Protein AF-A0A3N6A272-F1 (afdb_monomer_lite)

Secondary structure (DSSP, 8-state):
--------------------------PPP----------PPPPP-SEE-TTS-EEEEEE-TT-S-EEEEE---TT-PPTT-SEEEPEEPTTSEEEEEE-PPPSSEEEEEEEETTEEE--TT---EEEETTEEEEEEE--STGGGTTS--SS---EEEEEEEEETTTTEEEEEEEEE-TTTTT------EEEE---TT--TTHHHHTS-HHHHHHHHHHTTSS---EEEE----TT-SS-TTSPPPP----S----------

Foldseek 3Di:
DDDDDDDDDDDDDDDDDDDDDDDDPPDDPPPPPPPPPVDPDPDAPFDADLLQKTKGKDQAQPFPWKKKFWPQDDPQAWVPGRIDTWDADPNRMTMDITDSGDFDKTWMWMQTNNRTDEDPNAPAWFDQQPDITHMDGNDDDVNQLLDDDPFQFWDKDWDWDQDPVLRATATAIKTFAGPRVVDPDDFAEAEDEDDPSHARCCCVGVVSVRSNLRSCCRVVNDPGHMYIRGGPPSLDRGRPPDDDPDPDPDPDDPPPDDPDD

Sequence (261 aa):
MKTGSRIVAAFASAILCAYTGLAQPAGAPAGQQAQTRGGAAQVRSPEITPQGTVTFRLSAPNATSVLVRNTSGGFLDWPGGNETAMTKGDNGVWSATIGPLKPEYYVYVFVVDGVQTLDPQNIFHVRDGQRYGNALRIAGEFSRGYALNEVPHGTVHLVWYPSPALKLTRRLYVYTPPGYETGTARYPVFYLLHGGGGDEDAWTTLGRAPEIMDNLIAQGKAKPMIVVMTNENSNQIAAPSVVAPLPTSGPGNPMQGTAML

Structure (mmCIF, N/CA/C/O backbone):
data_AF-A0A3N6A272-F1
#
_entry.id   AF-A0A3N6A272-F1
#
loop_
_atom_site.group_PDB
_atom_site.id
_atom_site.type_symbol
_atom_site.label_atom_id
_atom_site.label_alt_id
_atom_site.label_comp_id
_atom_site.label_asym_id
_atom_site.label_entity_id
_atom_site.label_seq_id
_atom_site.pdbx_PDB_ins_code
_atom_site.Cartn_x
_atom_site.Cartn_y
_atom_site.Cartn_z
_atom_site.occupancy
_atom_site.B_iso_or_equiv
_atom_site.auth_seq_id
_atom_site.auth_comp_id
_atom_site.auth_asym_id
_atom_site.auth_atom_id
_atom_site.pdbx_PDB_model_num
ATOM 1 N N . MET A 1 1 ? -42.165 -48.574 46.884 1.00 35.88 1 MET A N 1
ATOM 2 C CA . MET A 1 1 ? -42.103 -49.747 45.985 1.00 35.88 1 MET A CA 1
ATOM 3 C C . MET A 1 1 ? -42.644 -49.348 44.616 1.00 35.88 1 MET A C 1
ATOM 5 O O . MET A 1 1 ? -43.757 -48.853 44.572 1.00 35.88 1 MET A O 1
ATOM 9 N N . LYS A 1 2 ? -41.845 -49.599 43.565 1.00 37.09 2 LYS A N 1
ATOM 10 C CA . LYS A 1 2 ? -42.163 -49.645 42.116 1.00 37.09 2 LYS A CA 1
ATOM 11 C C . LYS A 1 2 ? -42.552 -48.313 41.436 1.00 37.09 2 LYS A C 1
ATOM 13 O O . LYS A 1 2 ? -43.665 -47.843 41.606 1.00 37.09 2 LYS A O 1
ATOM 18 N N . THR A 1 3 ? -41.620 -47.545 40.853 1.00 39.22 3 THR A N 1
ATOM 19 C CA . THR A 1 3 ? -41.052 -47.617 39.474 1.00 39.22 3 THR A CA 1
ATOM 20 C C . THR A 1 3 ? -42.056 -47.831 38.334 1.00 39.22 3 THR A C 1
ATOM 22 O O . THR A 1 3 ? -42.777 -48.821 38.309 1.00 39.22 3 THR A O 1
ATOM 25 N N . GLY A 1 4 ? -42.019 -46.931 37.342 1.00 34.12 4 GLY A N 1
ATOM 26 C CA . GLY A 1 4 ? -42.724 -47.055 36.062 1.00 34.12 4 GLY A CA 1
ATOM 27 C C . GLY A 1 4 ? -42.322 -45.948 35.081 1.00 34.12 4 GLY A C 1
ATOM 28 O O . GLY A 1 4 ? -42.936 -44.888 35.049 1.00 34.12 4 GLY A O 1
ATOM 29 N N . SER A 1 5 ? -41.248 -46.201 34.332 1.00 38.06 5 SER A N 1
ATOM 30 C CA . SER A 1 5 ? -40.635 -45.335 33.315 1.00 38.06 5 SER A CA 1
ATOM 31 C C . SER A 1 5 ? -41.578 -45.050 32.135 1.00 38.06 5 SER A C 1
ATOM 33 O O . SER A 1 5 ? -42.241 -45.964 31.645 1.00 38.06 5 SER A O 1
ATOM 35 N N . ARG A 1 6 ? -41.615 -43.803 31.643 1.00 39.78 6 ARG A N 1
ATOM 36 C CA . ARG A 1 6 ? -42.258 -43.430 30.371 1.00 39.78 6 ARG A CA 1
ATOM 37 C C . ARG A 1 6 ? -41.182 -43.304 29.293 1.00 39.78 6 ARG A C 1
ATOM 39 O O . ARG A 1 6 ? -40.476 -42.304 29.246 1.00 39.78 6 ARG A O 1
ATOM 46 N N . ILE A 1 7 ? -41.078 -44.314 28.433 1.00 40.25 7 ILE A N 1
ATOM 47 C CA . ILE A 1 7 ? -40.334 -44.251 27.170 1.00 40.25 7 ILE A CA 1
ATOM 48 C C . ILE A 1 7 ? -41.374 -44.125 26.055 1.00 40.25 7 ILE A C 1
ATOM 50 O O . ILE A 1 7 ? -42.209 -45.009 25.876 1.00 40.25 7 ILE A O 1
ATOM 54 N N . VAL A 1 8 ? -41.340 -43.006 25.336 1.00 40.22 8 VAL A N 1
ATOM 55 C CA . VAL A 1 8 ? -42.104 -42.787 24.104 1.00 40.22 8 VAL A CA 1
ATOM 56 C C . VAL A 1 8 ? -41.271 -43.354 22.955 1.00 40.22 8 VAL A C 1
ATOM 58 O O . VAL A 1 8 ? -40.190 -42.848 22.667 1.00 40.22 8 VAL A O 1
ATOM 61 N N . ALA A 1 9 ? -41.750 -44.430 22.332 1.00 34.97 9 ALA A N 1
ATOM 62 C CA . ALA A 1 9 ? -41.163 -44.993 21.122 1.00 34.97 9 ALA A CA 1
ATOM 63 C C . ALA A 1 9 ? -41.614 -44.169 19.905 1.00 34.97 9 ALA A C 1
ATOM 65 O O . ALA A 1 9 ? -42.808 -44.076 19.621 1.00 34.97 9 ALA A O 1
ATOM 66 N N . ALA A 1 10 ? -40.662 -43.561 19.196 1.00 38.53 10 ALA A N 1
ATOM 67 C CA . ALA A 1 10 ? -40.900 -42.925 17.906 1.00 38.53 10 ALA A CA 1
ATOM 68 C C . ALA A 1 10 ? -40.861 -43.990 16.798 1.00 38.53 10 ALA A C 1
ATOM 70 O O . ALA A 1 10 ? -39.869 -44.702 16.644 1.00 38.53 10 ALA A O 1
ATOM 71 N N . PHE A 1 11 ? -41.947 -44.099 16.031 1.00 36.00 11 PHE A N 1
ATOM 72 C CA . PHE A 1 11 ? -42.012 -44.906 14.816 1.00 36.00 11 PHE A CA 1
ATOM 73 C C . PHE A 1 11 ? -41.206 -44.225 13.701 1.00 36.00 11 PHE A C 1
ATOM 75 O O . PHE A 1 11 ? -41.573 -43.148 13.235 1.00 36.00 11 PHE A O 1
ATOM 82 N N . ALA A 1 12 ? -40.121 -44.861 13.258 1.00 35.09 12 ALA A N 1
ATOM 83 C CA . ALA A 1 12 ? -39.429 -44.514 12.022 1.00 35.09 12 ALA A CA 1
ATOM 84 C C . ALA A 1 12 ? -40.040 -45.326 10.868 1.00 35.09 12 ALA A C 1
ATOM 86 O O . ALA A 1 12 ? -39.815 -46.531 10.760 1.00 35.09 12 ALA A O 1
ATOM 87 N N . SER A 1 13 ? -40.830 -44.676 10.011 1.00 37.44 13 SER A N 1
ATOM 88 C CA . SER A 1 13 ? -41.284 -45.260 8.745 1.00 37.44 13 SER A CA 1
ATOM 89 C C . SER A 1 13 ? -40.143 -45.239 7.731 1.00 37.44 13 SER A C 1
ATOM 91 O O . SER A 1 13 ? -39.765 -44.181 7.233 1.00 37.44 13 SER A O 1
ATOM 93 N N . ALA A 1 14 ? -39.606 -46.414 7.409 1.00 35.91 14 ALA A N 1
ATOM 94 C CA . ALA A 1 14 ? -38.706 -46.610 6.280 1.00 35.91 14 ALA A CA 1
ATOM 95 C C . ALA A 1 14 ? -39.532 -46.738 4.988 1.00 35.91 14 ALA A C 1
ATOM 97 O O . ALA A 1 14 ? -40.236 -47.727 4.789 1.00 35.91 14 ALA A O 1
ATOM 98 N N . ILE A 1 15 ? -39.454 -45.736 4.109 1.00 43.22 15 ILE A N 1
ATOM 99 C CA . ILE A 1 15 ? -39.960 -45.827 2.734 1.00 43.22 15 ILE A CA 1
ATOM 100 C C . ILE A 1 15 ? -38.839 -46.417 1.877 1.00 43.22 15 ILE A C 1
ATOM 102 O O . ILE A 1 15 ? -37.836 -45.761 1.599 1.00 43.22 15 ILE A O 1
ATOM 106 N N . LEU A 1 16 ? -39.006 -47.677 1.479 1.00 34.44 16 LEU A N 1
ATOM 107 C CA . LEU A 1 16 ? -38.124 -48.374 0.551 1.00 34.44 16 LEU A CA 1
ATOM 108 C C . LEU A 1 16 ? -38.580 -48.067 -0.887 1.00 34.44 16 LEU A C 1
ATOM 110 O O . LEU A 1 16 ? -39.462 -48.733 -1.421 1.00 34.44 16 LEU A O 1
ATOM 114 N N . CYS A 1 17 ? -38.001 -47.042 -1.516 1.00 39.47 17 CYS A N 1
ATOM 115 C CA . CYS A 1 17 ? -38.164 -46.806 -2.953 1.00 39.47 17 CYS A CA 1
ATOM 116 C C . CYS A 1 17 ? -37.208 -47.716 -3.733 1.00 39.47 17 CYS A C 1
ATOM 118 O O . CYS A 1 17 ? -36.010 -47.450 -3.815 1.00 39.47 17 CYS A O 1
ATOM 120 N N . ALA A 1 18 ? -37.739 -48.788 -4.320 1.00 38.03 18 ALA A N 1
ATOM 121 C CA . ALA A 1 18 ? -37.025 -49.595 -5.300 1.00 38.03 18 ALA A CA 1
ATOM 122 C C . ALA A 1 18 ? -36.921 -48.818 -6.625 1.00 38.03 18 ALA A C 1
ATOM 124 O O . ALA A 1 18 ? -37.899 -48.701 -7.359 1.00 38.03 18 ALA A O 1
ATOM 125 N N . TYR A 1 19 ? -35.738 -48.287 -6.935 1.00 35.94 19 TYR A N 1
ATOM 126 C CA . TYR A 1 19 ? -35.415 -47.812 -8.281 1.00 35.94 19 TYR A CA 1
ATOM 127 C C . TYR A 1 19 ? -34.794 -48.961 -9.076 1.00 35.94 19 TYR A C 1
ATOM 129 O O . TYR A 1 19 ? -33.664 -49.378 -8.827 1.00 35.94 19 TYR A O 1
ATOM 137 N N . THR A 1 20 ? -35.537 -49.475 -10.051 1.00 44.16 20 THR A N 1
ATOM 138 C CA . THR A 1 20 ? -35.001 -50.330 -11.111 1.00 44.16 20 THR A CA 1
ATOM 139 C C . THR A 1 20 ? -34.120 -49.478 -12.023 1.00 44.16 20 THR A C 1
ATOM 141 O O . THR A 1 20 ? -34.621 -48.627 -12.758 1.00 44.16 20 THR A O 1
ATOM 144 N N . GLY A 1 21 ? -32.803 -49.674 -11.954 1.00 35.06 21 GLY A N 1
ATOM 145 C CA . GLY A 1 21 ? -31.844 -48.996 -12.821 1.00 35.06 21 GLY A CA 1
ATOM 146 C C . GLY A 1 21 ? -31.922 -49.521 -14.253 1.00 35.06 21 GLY A C 1
ATOM 147 O O . GLY A 1 21 ? -31.489 -50.636 -14.529 1.00 35.06 21 GLY A O 1
ATOM 148 N N . LEU A 1 22 ? -32.438 -48.707 -15.174 1.00 44.47 22 LEU A N 1
ATOM 149 C CA . LEU A 1 22 ? -32.118 -48.849 -16.591 1.00 44.47 22 LEU A CA 1
ATOM 150 C C . LEU A 1 22 ? -30.758 -48.185 -16.816 1.00 44.47 22 LEU A C 1
ATOM 152 O O . LEU A 1 22 ? -30.617 -46.972 -16.659 1.00 44.47 22 LEU A O 1
ATOM 156 N N . ALA A 1 23 ? -29.749 -48.995 -17.131 1.00 39.56 23 ALA A N 1
ATOM 157 C CA . ALA A 1 23 ? -28.416 -48.522 -17.471 1.00 39.56 23 ALA A CA 1
ATOM 158 C C . ALA A 1 23 ? -28.490 -47.613 -18.708 1.00 39.56 23 ALA A C 1
ATOM 160 O O . ALA A 1 23 ? -28.847 -48.058 -19.799 1.00 39.56 23 ALA A O 1
ATOM 161 N N . GLN A 1 24 ? -28.161 -46.332 -18.536 1.00 46.44 24 GLN A N 1
ATOM 162 C CA . GLN A 1 24 ? -27.930 -45.432 -19.660 1.00 46.44 24 GLN A CA 1
ATOM 163 C C . GLN A 1 24 ? -26.610 -45.826 -20.340 1.00 46.44 24 GLN A C 1
ATOM 165 O O . GLN A 1 24 ? -25.626 -46.077 -19.638 1.00 46.44 24 GLN A O 1
ATOM 170 N N . PRO A 1 25 ? -26.547 -45.886 -21.682 1.00 41.56 25 PRO A N 1
ATOM 171 C CA . PRO A 1 25 ? -25.279 -46.079 -22.363 1.00 41.56 25 PRO A CA 1
ATOM 172 C C . PRO A 1 25 ? -24.372 -44.896 -22.024 1.00 41.56 25 PRO A C 1
ATOM 174 O O . PRO A 1 25 ? -24.790 -43.741 -22.118 1.00 41.56 25 PRO A O 1
ATOM 177 N N . ALA A 1 26 ? -23.148 -45.199 -21.591 1.00 43.59 26 ALA A N 1
ATOM 178 C CA . ALA A 1 26 ? -22.130 -44.206 -21.292 1.00 43.59 26 ALA A CA 1
ATOM 179 C C . ALA A 1 26 ? -21.943 -43.306 -22.521 1.00 43.59 26 ALA A C 1
ATOM 181 O O . ALA A 1 26 ? -21.388 -43.729 -23.536 1.00 43.59 26 ALA A O 1
ATOM 182 N N . GLY A 1 27 ? -22.455 -42.077 -22.440 1.00 39.03 27 GLY A N 1
ATOM 183 C CA . GLY A 1 27 ? -22.169 -41.051 -23.427 1.00 39.03 27 GLY A CA 1
ATOM 184 C C . GLY A 1 27 ? -20.659 -40.872 -23.481 1.00 39.03 27 GLY A C 1
ATOM 185 O O . GLY A 1 27 ? -20.025 -40.659 -22.446 1.00 39.03 27 GLY A O 1
ATOM 186 N N . ALA A 1 28 ? -20.081 -41.012 -24.674 1.00 44.50 28 ALA A N 1
ATOM 187 C CA . ALA A 1 28 ? -18.681 -40.694 -24.905 1.00 44.50 28 ALA A CA 1
ATOM 188 C C . ALA A 1 28 ? -18.386 -39.305 -24.311 1.00 44.50 28 ALA A C 1
ATOM 190 O O . ALA A 1 28 ? -19.228 -38.410 -24.458 1.00 44.50 28 ALA A O 1
ATOM 191 N N . PRO A 1 29 ? -17.241 -39.100 -23.634 1.00 41.78 29 PRO A N 1
ATOM 192 C CA . PRO A 1 29 ? -16.901 -37.781 -23.135 1.00 41.78 29 PRO A CA 1
ATOM 193 C C . PRO A 1 29 ? -16.923 -36.826 -24.324 1.00 41.78 29 PRO A C 1
ATOM 195 O O . PRO A 1 29 ? -16.183 -37.010 -25.292 1.00 41.78 29 PRO A O 1
ATOM 198 N N . ALA A 1 30 ? -17.830 -35.847 -24.273 1.00 41.69 30 ALA A N 1
ATOM 199 C CA . ALA A 1 30 ? -17.842 -34.746 -25.211 1.00 41.69 30 ALA A CA 1
ATOM 200 C C . ALA A 1 30 ? -16.440 -34.148 -25.164 1.00 41.69 30 ALA A C 1
ATOM 202 O O . ALA A 1 30 ? -16.022 -33.626 -24.127 1.00 41.69 30 ALA A O 1
ATOM 203 N N . GLY A 1 31 ? -15.690 -34.327 -26.252 1.00 33.59 31 GLY A N 1
ATOM 204 C CA . GLY A 1 31 ? -14.359 -33.773 -26.377 1.00 33.59 31 GLY A CA 1
ATOM 205 C C . GLY A 1 31 ? -14.462 -32.296 -26.049 1.00 33.59 31 GLY A C 1
ATOM 206 O O . GLY A 1 31 ? -15.155 -31.555 -26.748 1.00 33.59 31 GLY A O 1
ATOM 207 N N . GLN A 1 32 ? -13.807 -31.877 -24.966 1.00 36.28 32 GLN A N 1
ATOM 208 C CA . GLN A 1 32 ? -13.438 -30.484 -24.819 1.00 36.28 32 GLN A CA 1
ATOM 209 C C . GLN A 1 32 ? -12.670 -30.168 -26.093 1.00 36.28 32 GLN A C 1
ATOM 211 O O . GLN A 1 32 ? -11.542 -30.626 -26.275 1.00 36.28 32 GLN A O 1
ATOM 216 N N . GLN A 1 33 ? -13.313 -29.451 -27.016 1.00 35.84 33 GLN A N 1
ATOM 217 C CA . GLN A 1 33 ? -12.584 -28.722 -28.028 1.00 35.84 33 GLN A CA 1
ATOM 218 C C . GLN A 1 33 ? -11.635 -27.848 -27.228 1.00 35.84 33 GLN A C 1
ATOM 220 O O . GLN A 1 33 ? -12.048 -26.870 -26.603 1.00 35.84 33 GLN A O 1
ATOM 225 N N . ALA A 1 34 ? -10.380 -28.282 -27.162 1.00 37.41 34 ALA A N 1
ATOM 226 C CA . ALA A 1 34 ? -9.299 -27.465 -26.693 1.00 37.41 34 ALA A CA 1
ATOM 227 C C . ALA A 1 34 ? -9.337 -26.242 -27.602 1.00 37.41 34 ALA A C 1
ATOM 229 O O . ALA A 1 34 ? -8.869 -26.277 -28.739 1.00 37.41 34 ALA A O 1
ATOM 230 N N . GLN A 1 35 ? -9.949 -25.162 -27.117 1.00 39.94 35 GLN A N 1
ATOM 231 C CA . GLN A 1 35 ? -9.566 -23.839 -27.548 1.00 39.94 35 GLN A CA 1
ATOM 232 C C . GLN A 1 35 ? -8.095 -23.742 -27.176 1.00 39.94 35 GLN A C 1
ATOM 234 O O . GLN A 1 35 ? -7.730 -23.350 -26.069 1.00 39.94 35 GLN A O 1
ATOM 239 N N . THR A 1 36 ? -7.237 -24.142 -28.106 1.00 37.03 36 THR A N 1
ATOM 240 C CA . THR A 1 36 ? -5.859 -23.703 -28.158 1.00 37.03 36 THR A CA 1
ATOM 241 C C . THR A 1 36 ? -5.916 -22.194 -28.362 1.00 37.03 36 THR A C 1
ATOM 243 O O . THR A 1 36 ? -5.762 -21.691 -29.472 1.00 37.03 36 THR A O 1
ATOM 246 N N . ARG A 1 37 ? -6.178 -21.445 -27.281 1.00 48.91 37 ARG A N 1
ATOM 247 C CA . ARG A 1 37 ? -5.629 -20.101 -27.143 1.00 48.91 37 ARG A CA 1
ATOM 248 C C . ARG A 1 37 ? -4.137 -20.311 -27.322 1.00 48.91 37 ARG A C 1
ATOM 250 O O . ARG A 1 37 ? -3.531 -20.961 -26.475 1.00 48.91 37 ARG A O 1
ATOM 257 N N . GLY A 1 38 ? -3.591 -19.875 -28.457 1.00 36.31 38 GLY A N 1
ATOM 258 C CA . GLY A 1 38 ? -2.158 -19.908 -28.726 1.00 36.31 38 GLY A CA 1
ATOM 259 C C . GLY A 1 38 ? -1.440 -19.316 -27.522 1.00 36.31 38 GLY A C 1
ATOM 260 O O . GLY A 1 38 ? -1.515 -18.113 -27.278 1.00 36.31 38 GLY A O 1
ATOM 261 N N . GLY A 1 39 ? -0.879 -20.194 -26.695 1.00 38.34 39 GLY A N 1
ATOM 262 C CA . GLY A 1 39 ? -0.405 -19.859 -25.366 1.00 38.34 39 GLY A CA 1
ATOM 263 C C . GLY A 1 39 ? 0.940 -19.176 -25.475 1.00 38.34 39 GLY A C 1
ATOM 264 O O . GLY A 1 39 ? 1.970 -19.826 -25.325 1.00 38.34 39 GLY A O 1
ATOM 265 N N . ALA A 1 40 ? 0.943 -17.867 -25.720 1.00 53.09 40 ALA A N 1
ATOM 266 C CA . ALA A 1 40 ? 2.059 -17.060 -25.260 1.00 53.09 40 ALA A CA 1
ATOM 267 C C . ALA A 1 40 ? 2.169 -17.306 -23.749 1.00 53.09 40 ALA A C 1
ATOM 269 O O . ALA A 1 40 ? 1.185 -17.130 -23.024 1.00 53.09 40 ALA A O 1
ATOM 270 N N . ALA A 1 41 ? 3.322 -17.800 -23.290 1.00 61.53 41 ALA A N 1
ATOM 271 C CA . ALA A 1 41 ? 3.561 -18.020 -21.871 1.00 61.53 41 ALA A CA 1
ATOM 272 C C . ALA A 1 41 ? 3.200 -16.735 -21.114 1.00 61.53 41 ALA A C 1
ATOM 274 O O . ALA A 1 41 ? 3.681 -15.655 -21.464 1.00 61.53 41 ALA A O 1
ATOM 275 N N . GLN A 1 42 ? 2.306 -16.842 -20.129 1.00 76.19 42 GLN A N 1
ATOM 276 C CA . GLN A 1 42 ? 1.854 -15.685 -19.368 1.00 76.19 42 GLN A CA 1
ATOM 277 C C . GLN A 1 42 ? 3.074 -15.000 -18.743 1.00 76.19 42 GLN A C 1
ATOM 279 O O . GLN A 1 42 ? 3.827 -15.624 -17.992 1.00 76.19 42 GLN A O 1
ATOM 284 N N . VAL A 1 43 ? 3.282 -13.726 -19.078 1.00 88.62 43 VAL A N 1
ATOM 285 C CA . VAL A 1 43 ? 4.360 -12.924 -18.498 1.00 88.62 43 VAL A CA 1
ATOM 286 C C . VAL A 1 43 ? 4.121 -12.843 -16.992 1.00 88.62 43 VAL A C 1
ATOM 288 O O . VAL A 1 43 ? 3.059 -12.410 -16.565 1.00 88.62 43 VAL A O 1
ATOM 291 N N . ARG A 1 44 ? 5.087 -13.282 -16.182 1.00 94.38 44 ARG A N 1
ATOM 292 C CA . ARG A 1 44 ? 5.025 -13.172 -14.717 1.00 94.38 44 ARG A CA 1
ATOM 293 C C . ARG A 1 44 ? 5.820 -11.959 -14.253 1.00 94.38 44 ARG A C 1
ATOM 295 O O . ARG A 1 44 ? 6.995 -11.828 -14.615 1.00 94.38 44 ARG A O 1
ATOM 302 N N . SER A 1 45 ? 5.180 -11.109 -13.455 1.00 96.81 45 SER A N 1
ATOM 303 C CA . SER A 1 45 ? 5.791 -9.924 -12.856 1.00 96.81 45 SER A CA 1
ATOM 304 C C . SER A 1 45 ? 5.052 -9.505 -11.572 1.00 96.81 45 SER A C 1
ATOM 306 O O . SER A 1 45 ? 3.822 -9.569 -11.553 1.00 96.81 45 SER A O 1
ATOM 308 N N . PRO A 1 46 ? 5.774 -9.092 -10.514 1.00 97.44 46 PRO A N 1
ATOM 309 C CA . PRO A 1 46 ? 7.205 -9.298 -10.324 1.00 97.44 46 PRO A CA 1
ATOM 310 C C . PRO A 1 46 ? 7.488 -10.772 -9.991 1.00 97.44 46 PRO A C 1
ATOM 312 O O . PRO A 1 46 ? 6.646 -11.484 -9.446 1.00 97.44 46 PRO A O 1
ATOM 315 N N . GLU A 1 47 ? 8.691 -11.239 -10.295 1.00 97.31 47 GLU A N 1
ATOM 316 C CA . GLU A 1 47 ? 9.203 -12.525 -9.821 1.00 97.31 47 GLU A CA 1
ATOM 317 C C . GLU A 1 47 ? 10.261 -12.275 -8.748 1.00 97.31 47 GLU A C 1
ATOM 319 O O . GLU A 1 47 ? 11.203 -11.521 -8.976 1.00 97.31 47 GLU A O 1
ATOM 324 N N . ILE A 1 48 ? 10.091 -12.884 -7.575 1.00 96.62 48 ILE A N 1
ATOM 325 C CA . ILE A 1 48 ? 10.936 -12.647 -6.400 1.00 96.62 48 ILE A CA 1
ATOM 326 C C . ILE A 1 48 ? 11.655 -13.947 -6.051 1.00 96.62 48 ILE A C 1
ATOM 328 O O . ILE A 1 48 ? 11.009 -14.971 -5.820 1.00 96.62 48 ILE A O 1
ATOM 332 N N . THR A 1 49 ? 12.985 -13.912 -5.990 1.00 95.75 49 THR A N 1
ATOM 333 C CA . THR A 1 49 ? 13.784 -15.053 -5.526 1.00 95.75 49 THR A CA 1
ATOM 334 C C . THR A 1 49 ? 13.863 -15.082 -3.994 1.00 95.75 49 THR A C 1
ATOM 336 O O . THR A 1 49 ? 13.708 -14.042 -3.347 1.00 95.75 49 THR A O 1
ATOM 339 N N . PRO A 1 50 ? 14.182 -16.234 -3.370 1.00 92.12 50 PRO A N 1
ATOM 340 C CA . PRO A 1 50 ? 14.405 -16.306 -1.922 1.00 92.12 50 PRO A CA 1
ATOM 341 C C . PRO A 1 50 ? 15.522 -15.385 -1.405 1.00 92.12 50 PRO A C 1
ATOM 343 O O . PRO A 1 50 ? 15.536 -15.043 -0.228 1.00 92.12 50 PRO A O 1
ATOM 346 N N . GLN A 1 51 ? 16.456 -14.979 -2.271 1.00 93.12 51 GLN A N 1
ATOM 347 C CA . GLN A 1 51 ? 17.550 -14.060 -1.940 1.00 93.12 51 GLN A CA 1
ATOM 348 C C . GLN A 1 51 ? 17.127 -12.581 -1.995 1.00 93.12 51 GLN A C 1
ATOM 350 O O . GLN A 1 51 ? 17.946 -11.707 -1.728 1.00 93.12 51 GLN A O 1
ATOM 355 N N . GLY A 1 52 ? 15.874 -12.285 -2.358 1.00 95.19 52 GLY A N 1
ATOM 356 C CA . GLY A 1 52 ? 15.364 -10.918 -2.475 1.00 95.19 52 GLY A CA 1
ATOM 357 C C . GLY A 1 52 ? 15.729 -10.225 -3.790 1.00 95.19 52 GLY A C 1
ATOM 358 O O . GLY A 1 52 ? 15.588 -9.008 -3.900 1.00 95.19 52 GLY A O 1
ATOM 359 N N . THR A 1 53 ? 16.205 -10.965 -4.793 1.00 97.50 53 THR A N 1
ATOM 360 C CA . THR A 1 53 ? 16.337 -10.452 -6.163 1.00 97.50 53 THR A CA 1
ATOM 361 C C . THR A 1 53 ? 14.955 -10.407 -6.807 1.00 97.50 53 THR A C 1
ATOM 363 O O . THR A 1 53 ? 14.190 -11.365 -6.690 1.00 97.50 53 THR A O 1
ATOM 366 N N . VAL A 1 54 ? 14.636 -9.304 -7.484 1.00 98.38 54 VAL A N 1
ATOM 367 C CA . VAL A 1 54 ? 13.324 -9.089 -8.105 1.00 98.38 54 VAL A CA 1
ATOM 368 C C . VAL A 1 54 ? 13.495 -8.866 -9.597 1.00 98.38 54 VAL A C 1
ATOM 370 O O . VAL A 1 54 ? 14.240 -7.974 -10.000 1.00 98.38 54 VAL A O 1
ATOM 373 N N . THR A 1 55 ? 12.781 -9.638 -10.412 1.00 98.44 55 THR A N 1
ATOM 374 C CA . THR A 1 55 ? 12.688 -9.427 -11.859 1.00 98.44 55 THR A CA 1
ATOM 375 C C . THR A 1 55 ? 11.299 -8.924 -12.227 1.00 98.44 55 THR A C 1
ATOM 377 O O . THR A 1 55 ? 10.295 -9.602 -12.007 1.00 98.44 55 THR A O 1
ATOM 380 N N . PHE A 1 56 ? 11.249 -7.743 -12.833 1.00 98.62 56 PHE A N 1
ATOM 381 C CA . PHE A 1 56 ? 10.033 -7.145 -13.374 1.00 98.62 56 PHE A CA 1
ATOM 382 C C . PHE A 1 56 ? 9.917 -7.434 -14.861 1.00 98.62 56 PHE A C 1
ATOM 384 O O . PHE A 1 56 ? 10.928 -7.448 -15.570 1.00 98.62 56 PHE A O 1
ATOM 391 N N . ARG A 1 57 ? 8.688 -7.634 -15.346 1.00 98.56 57 ARG A N 1
ATOM 392 C CA . ARG A 1 57 ? 8.414 -7.872 -16.765 1.00 98.56 57 ARG A CA 1
ATOM 393 C C . ARG A 1 57 ? 7.138 -7.179 -17.223 1.00 98.56 57 ARG A C 1
ATOM 395 O O . ARG A 1 57 ? 6.113 -7.267 -16.559 1.00 98.56 57 ARG A O 1
ATOM 402 N N . LEU A 1 58 ? 7.180 -6.565 -18.401 1.00 98.19 58 LEU A N 1
ATOM 403 C CA . LEU A 1 58 ? 6.018 -5.916 -19.008 1.00 98.19 58 LEU A CA 1
ATOM 404 C C . LEU A 1 58 ? 5.958 -6.219 -20.507 1.00 98.19 58 LEU A C 1
ATOM 406 O O . LEU A 1 58 ? 6.906 -5.944 -21.239 1.00 98.19 58 LEU A O 1
ATOM 410 N N . SER A 1 59 ? 4.839 -6.767 -20.986 1.00 97.69 59 SER A N 1
ATOM 411 C CA . SER A 1 59 ? 4.595 -6.883 -22.429 1.00 97.69 59 SER A CA 1
ATOM 412 C C . SER A 1 59 ? 4.161 -5.523 -22.974 1.00 97.69 59 SER A C 1
ATOM 414 O O . SER A 1 59 ? 3.071 -5.048 -22.665 1.00 97.69 59 SER A O 1
ATOM 416 N N . ALA A 1 60 ? 5.031 -4.887 -23.756 1.00 97.19 60 ALA A N 1
ATOM 417 C CA . ALA A 1 60 ? 4.770 -3.594 -24.383 1.00 97.19 60 ALA A CA 1
ATOM 418 C C . ALA A 1 60 ? 5.520 -3.521 -25.728 1.00 97.19 60 ALA A C 1
ATOM 420 O O . ALA A 1 60 ? 6.515 -2.799 -25.862 1.00 97.19 60 ALA A O 1
ATOM 421 N N . PRO A 1 61 ? 5.081 -4.295 -26.742 1.00 97.44 61 PRO A N 1
ATOM 422 C CA . PRO A 1 61 ? 5.818 -4.469 -27.995 1.00 97.44 61 PRO A CA 1
ATOM 423 C C . PRO A 1 61 ? 5.949 -3.179 -28.809 1.00 97.44 61 PRO A C 1
ATOM 425 O O . PRO A 1 61 ? 6.888 -3.060 -29.589 1.00 97.44 61 PRO A O 1
ATOM 428 N N . ASN A 1 62 ? 5.074 -2.198 -28.595 1.00 97.75 62 ASN A N 1
ATOM 429 C CA . ASN A 1 62 ? 5.112 -0.911 -29.294 1.00 97.75 62 ASN A CA 1
ATOM 430 C C . ASN A 1 62 ? 5.792 0.202 -28.486 1.00 97.75 62 ASN A C 1
ATOM 432 O O . ASN A 1 62 ? 6.015 1.275 -29.033 1.00 97.75 62 ASN A O 1
ATOM 436 N N . ALA A 1 63 ? 6.131 -0.043 -27.215 1.00 98.31 63 ALA A N 1
ATOM 437 C CA . ALA A 1 63 ? 6.823 0.955 -26.411 1.00 98.31 63 ALA A CA 1
ATOM 438 C C . ALA A 1 63 ? 8.240 1.195 -26.941 1.00 98.31 63 ALA A C 1
ATOM 440 O O . ALA A 1 63 ? 8.867 0.280 -27.505 1.00 98.31 63 ALA A O 1
ATOM 441 N N . THR A 1 64 ? 8.737 2.411 -26.727 1.00 98.38 64 THR A N 1
A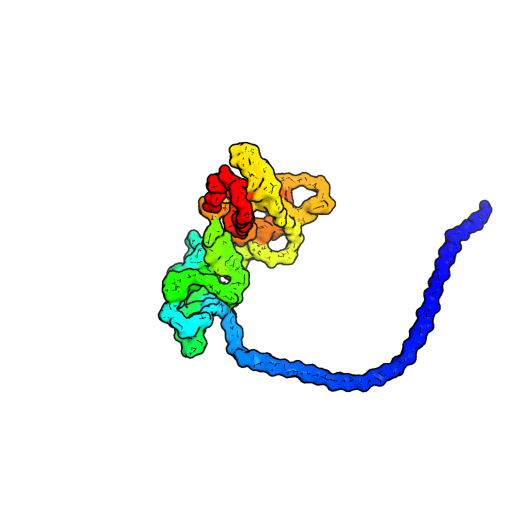TOM 442 C CA . THR A 1 64 ? 10.106 2.827 -27.077 1.00 98.38 64 THR A CA 1
ATOM 443 C C . THR A 1 64 ? 11.024 2.889 -25.863 1.00 98.38 64 THR A C 1
ATOM 445 O O . THR A 1 64 ? 12.229 2.687 -25.988 1.00 98.38 64 THR A O 1
ATOM 448 N N . SER A 1 65 ? 10.450 3.108 -24.682 1.00 98.62 65 SER A N 1
ATOM 449 C CA . SER A 1 65 ? 11.146 3.175 -23.407 1.00 98.62 65 SER A CA 1
ATOM 450 C C . SER A 1 65 ? 10.257 2.629 -22.296 1.00 98.62 65 SER A C 1
ATOM 452 O O . SER A 1 65 ? 9.065 2.935 -22.220 1.00 98.62 65 SER A O 1
ATOM 454 N N . VAL A 1 66 ? 10.844 1.815 -21.421 1.00 98.81 66 VAL A N 1
ATOM 455 C CA . VAL A 1 66 ? 10.195 1.363 -20.191 1.00 98.81 66 VAL A CA 1
ATOM 456 C C . VAL A 1 66 ? 11.212 1.426 -19.062 1.00 98.81 66 VAL A C 1
ATOM 458 O O . VAL A 1 66 ? 12.338 0.952 -19.210 1.00 98.81 66 VAL A O 1
ATOM 461 N N . LEU A 1 67 ? 10.817 1.991 -17.926 1.00 98.50 67 LEU A N 1
ATOM 462 C CA . LEU A 1 67 ? 11.539 1.864 -16.662 1.00 98.50 67 LEU A CA 1
ATOM 463 C C . LEU A 1 67 ? 10.613 1.312 -15.585 1.00 98.50 67 LEU A C 1
ATOM 465 O O . LEU A 1 67 ? 9.391 1.467 -15.645 1.00 98.50 67 LEU A O 1
ATOM 469 N N . VAL A 1 68 ? 11.219 0.697 -14.580 1.00 98.56 68 VAL A N 1
ATOM 470 C CA . VAL A 1 68 ? 10.569 0.400 -13.310 1.00 98.56 68 VAL A CA 1
ATOM 471 C C . VAL A 1 68 ? 11.059 1.414 -12.275 1.00 98.56 68 VAL A C 1
ATOM 473 O O . VAL A 1 68 ? 12.259 1.684 -12.187 1.00 98.56 68 VAL A O 1
ATOM 476 N N . ARG A 1 69 ? 10.131 2.014 -11.527 1.00 98.06 69 ARG A N 1
ATOM 477 C CA . ARG A 1 69 ? 10.404 3.060 -10.535 1.00 98.06 69 ARG A CA 1
ATOM 478 C C . ARG A 1 69 ? 9.940 2.620 -9.155 1.00 98.06 69 ARG A C 1
ATOM 480 O O . ARG A 1 69 ? 8.775 2.273 -8.988 1.00 98.06 69 ARG A O 1
ATOM 487 N N . ASN A 1 70 ? 10.826 2.718 -8.172 1.00 96.88 70 ASN A N 1
ATOM 488 C CA . ASN A 1 70 ? 10.503 2.604 -6.757 1.00 96.88 70 ASN A CA 1
ATOM 489 C C . ASN A 1 70 ? 9.762 3.856 -6.281 1.00 96.88 70 ASN A C 1
ATOM 491 O O . ASN A 1 70 ? 10.245 4.976 -6.449 1.00 96.88 70 ASN A O 1
ATOM 495 N N . THR A 1 71 ? 8.617 3.663 -5.639 1.00 94.56 71 THR A N 1
ATOM 496 C CA . THR A 1 71 ? 7.811 4.738 -5.048 1.00 94.56 71 THR A CA 1
ATOM 497 C C . THR A 1 71 ? 7.572 4.530 -3.554 1.00 94.56 71 THR A C 1
ATOM 499 O O . THR A 1 71 ? 6.719 5.200 -2.985 1.00 94.56 71 THR A O 1
ATOM 502 N N . SER A 1 72 ? 8.313 3.620 -2.913 1.00 89.69 72 SER A N 1
ATOM 503 C CA . SER A 1 72 ? 8.197 3.336 -1.472 1.00 89.69 72 SER A CA 1
ATOM 504 C C . SER A 1 72 ? 8.567 4.546 -0.605 1.00 89.69 72 SER A C 1
ATOM 506 O O . SER A 1 72 ? 7.992 4.744 0.460 1.00 89.69 72 SER A O 1
ATOM 508 N N . GLY A 1 73 ? 9.516 5.367 -1.077 1.00 73.19 73 GLY A N 1
ATOM 509 C CA . GLY A 1 73 ? 10.045 6.523 -0.351 1.00 73.19 73 GLY A CA 1
ATOM 510 C C . GLY A 1 73 ? 10.892 6.156 0.879 1.00 73.19 73 GLY A C 1
ATOM 511 O O . GLY A 1 73 ? 10.963 5.005 1.309 1.00 73.19 73 GLY A O 1
ATOM 512 N N . GLY A 1 74 ? 11.554 7.160 1.460 1.00 78.25 74 GLY A N 1
ATOM 513 C CA . GLY A 1 74 ? 12.274 7.028 2.731 1.00 78.25 74 GLY A CA 1
ATOM 514 C C . GLY A 1 74 ? 13.503 6.114 2.672 1.00 78.25 74 GLY A C 1
ATOM 515 O O . GLY A 1 74 ? 14.332 6.228 1.780 1.00 78.25 74 GLY A O 1
ATOM 516 N N . PHE A 1 75 ? 13.647 5.221 3.654 1.00 78.88 75 PHE A N 1
ATOM 517 C CA . PHE A 1 75 ? 14.828 4.357 3.825 1.00 78.88 75 PHE A CA 1
ATOM 518 C C . PHE A 1 75 ? 14.822 3.094 2.941 1.00 78.88 75 PHE A C 1
ATOM 520 O O . PHE A 1 75 ? 15.646 2.200 3.141 1.00 78.88 75 PHE A O 1
ATOM 527 N N . LEU A 1 76 ? 13.883 2.996 1.996 1.00 89.19 76 LEU A N 1
ATOM 528 C CA . LEU A 1 76 ? 13.634 1.8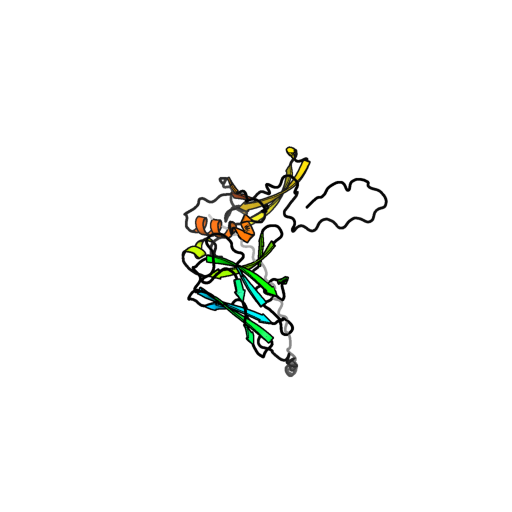10 1.168 1.00 89.19 76 LEU A CA 1
ATOM 529 C C . LEU A 1 76 ? 14.142 1.969 -0.265 1.00 89.19 76 LEU A C 1
ATOM 531 O O . LEU A 1 76 ? 13.572 1.399 -1.197 1.00 89.19 76 LEU A O 1
ATOM 535 N N . ASP A 1 77 ? 15.217 2.733 -0.438 1.00 92.00 77 ASP A N 1
ATOM 536 C CA . ASP A 1 77 ? 15.857 2.916 -1.734 1.00 92.00 77 ASP A CA 1
ATOM 537 C C . ASP A 1 77 ? 16.378 1.592 -2.301 1.00 92.00 77 ASP A C 1
ATOM 539 O O . ASP A 1 77 ? 16.876 0.715 -1.582 1.00 92.00 77 ASP A O 1
ATOM 543 N N . TRP A 1 78 ? 16.272 1.448 -3.619 1.00 94.25 78 TRP A N 1
ATOM 544 C CA . TRP A 1 78 ? 16.819 0.291 -4.314 1.00 94.25 78 TRP A CA 1
ATOM 545 C C . TRP A 1 78 ? 18.336 0.404 -4.499 1.00 94.25 78 TRP A C 1
ATOM 547 O O . TRP A 1 78 ? 18.871 1.506 -4.667 1.00 94.25 78 TRP A O 1
ATOM 557 N N . PRO A 1 79 ? 19.051 -0.736 -4.544 1.00 90.25 79 PRO A N 1
ATOM 558 C CA . PRO A 1 79 ? 20.441 -0.754 -4.976 1.00 90.25 79 PRO A CA 1
ATOM 559 C C . PRO A 1 79 ? 20.563 -0.186 -6.396 1.00 90.25 79 PRO A C 1
ATOM 561 O O . PRO A 1 79 ? 19.888 -0.653 -7.307 1.00 90.25 79 PRO A O 1
ATOM 564 N N . GLY A 1 80 ? 21.435 0.806 -6.588 1.00 87.81 80 GLY A N 1
ATOM 565 C CA . GLY A 1 80 ? 21.653 1.430 -7.901 1.00 87.81 80 GLY A CA 1
ATOM 566 C C . GLY A 1 80 ? 20.684 2.563 -8.255 1.00 87.81 80 GLY A C 1
ATOM 567 O O . GLY A 1 80 ? 20.798 3.120 -9.343 1.00 87.81 80 GLY A O 1
ATOM 568 N N . GLY A 1 81 ? 19.791 2.947 -7.337 1.00 93.06 81 GLY A N 1
ATOM 569 C CA . GLY A 1 81 ? 18.849 4.051 -7.516 1.00 93.06 81 GLY A CA 1
ATOM 570 C C . GLY A 1 81 ? 17.408 3.588 -7.727 1.00 93.06 81 GLY A C 1
ATOM 571 O O . GLY A 1 81 ? 17.130 2.437 -8.047 1.00 93.06 81 GLY A O 1
ATOM 572 N N . ASN A 1 82 ? 16.470 4.514 -7.537 1.00 95.81 82 ASN A N 1
ATOM 573 C CA . ASN A 1 82 ? 15.030 4.232 -7.518 1.00 95.81 82 ASN A CA 1
ATOM 574 C C . ASN A 1 82 ? 14.374 4.159 -8.899 1.00 95.81 82 ASN A C 1
ATOM 576 O O . ASN A 1 82 ? 13.155 4.049 -8.992 1.00 95.81 82 ASN A O 1
ATOM 580 N N . GLU A 1 83 ? 15.159 4.208 -9.968 1.00 97.19 83 GLU A N 1
ATOM 581 C CA . GLU A 1 83 ? 14.691 3.993 -11.329 1.00 97.19 83 GLU A CA 1
ATOM 582 C C . GLU A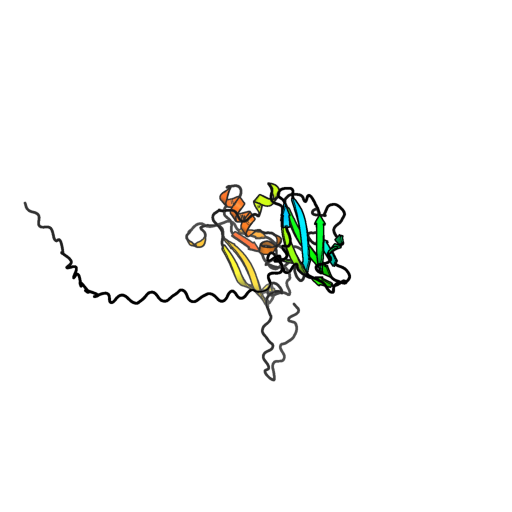 1 83 ? 15.641 3.029 -12.023 1.00 97.19 83 GLU A C 1
ATOM 584 O O . GLU A 1 83 ? 16.860 3.171 -11.956 1.00 97.19 83 GLU A O 1
ATOM 589 N N . THR A 1 84 ? 15.086 2.030 -12.697 1.00 98.19 84 THR A N 1
ATOM 590 C CA . THR A 1 84 ? 15.863 1.069 -13.475 1.00 98.19 84 THR A CA 1
ATOM 591 C C . THR A 1 84 ? 15.261 0.969 -14.866 1.00 98.19 84 THR A C 1
ATOM 593 O O . THR A 1 84 ? 14.110 0.559 -15.029 1.00 98.19 84 THR A O 1
ATOM 596 N N . ALA A 1 85 ? 16.040 1.357 -15.877 1.00 98.44 85 ALA A N 1
ATOM 597 C CA . ALA A 1 85 ? 15.661 1.174 -17.271 1.00 98.44 85 ALA A CA 1
ATOM 598 C C . ALA A 1 85 ? 15.512 -0.323 -17.580 1.00 98.44 85 ALA A C 1
ATOM 600 O O . ALA A 1 85 ? 16.351 -1.141 -17.198 1.00 98.44 85 ALA A O 1
ATOM 601 N N . MET A 1 86 ? 14.434 -0.682 -18.270 1.00 98.75 86 MET A N 1
ATOM 602 C CA . MET A 1 86 ? 14.163 -2.051 -18.689 1.00 98.75 86 MET A CA 1
ATOM 603 C C . MET A 1 86 ? 14.714 -2.282 -20.097 1.00 98.75 86 MET A C 1
ATOM 605 O O . MET A 1 86 ? 14.745 -1.380 -20.930 1.00 98.75 86 MET A O 1
ATOM 609 N N . THR A 1 87 ? 15.126 -3.514 -20.381 1.00 98.69 87 THR A N 1
ATOM 610 C CA . THR A 1 87 ? 15.586 -3.935 -21.711 1.00 98.69 87 THR A CA 1
ATOM 611 C C . THR A 1 87 ? 14.478 -4.707 -22.416 1.00 98.69 87 THR A C 1
ATOM 613 O O . THR A 1 87 ? 13.890 -5.618 -21.827 1.00 98.69 87 THR A O 1
ATOM 616 N N . LYS A 1 88 ? 14.190 -4.350 -23.670 1.00 98.44 88 LYS A N 1
ATOM 617 C CA . LYS A 1 88 ? 13.212 -5.036 -24.523 1.00 98.44 88 LYS A CA 1
ATOM 618 C C . LYS A 1 88 ? 13.847 -6.260 -25.179 1.00 98.44 88 LYS A C 1
ATOM 620 O O . LYS A 1 88 ? 14.872 -6.128 -25.839 1.00 98.44 88 LYS A O 1
ATOM 625 N N . GLY A 1 89 ? 13.235 -7.429 -25.017 1.00 96.88 89 GLY A N 1
ATOM 626 C CA . GLY A 1 89 ? 13.579 -8.624 -25.788 1.00 96.88 89 GLY A CA 1
ATOM 627 C C . GLY A 1 89 ? 12.858 -8.677 -27.139 1.00 96.88 89 GLY A C 1
ATOM 628 O O . GLY A 1 89 ? 11.866 -7.978 -27.357 1.00 96.88 89 GLY A O 1
ATOM 629 N N . ASP A 1 90 ? 13.304 -9.572 -28.022 1.00 96.06 90 ASP A N 1
ATOM 630 C CA . ASP A 1 90 ? 12.745 -9.753 -29.377 1.00 96.06 90 ASP A CA 1
ATOM 631 C C . ASP A 1 90 ? 11.254 -10.140 -29.385 1.00 96.06 90 ASP A C 1
ATOM 633 O O . ASP A 1 90 ? 10.538 -9.915 -30.357 1.00 96.06 90 ASP A O 1
ATOM 637 N N . ASN A 1 91 ? 10.753 -10.686 -28.276 1.00 93.81 91 ASN A N 1
ATOM 638 C CA . ASN A 1 91 ? 9.344 -11.030 -28.069 1.00 93.81 91 ASN A CA 1
ATOM 639 C C . ASN A 1 91 ? 8.467 -9.840 -27.622 1.00 93.81 91 ASN A C 1
ATOM 641 O O . ASN A 1 91 ? 7.303 -10.034 -27.271 1.00 93.81 91 ASN A O 1
ATOM 645 N N . GLY A 1 92 ? 9.016 -8.621 -27.574 1.00 95.88 92 GLY A N 1
ATOM 646 C CA . GLY A 1 92 ? 8.304 -7.416 -27.143 1.00 95.88 92 GLY A CA 1
ATOM 647 C C . GLY A 1 92 ? 8.070 -7.312 -25.631 1.00 95.88 92 GLY A C 1
ATOM 648 O O . GLY A 1 92 ? 7.309 -6.444 -25.190 1.00 95.88 92 GLY A O 1
ATOM 649 N N . VAL A 1 93 ? 8.702 -8.179 -24.833 1.00 98.19 93 VAL A N 1
ATOM 650 C CA . VAL A 1 93 ? 8.665 -8.126 -23.367 1.00 98.19 93 VAL A CA 1
ATOM 651 C C . VAL A 1 93 ? 9.864 -7.336 -22.857 1.00 98.19 93 VAL A C 1
ATOM 653 O O . VAL A 1 93 ? 11.014 -7.641 -23.168 1.00 98.19 93 VAL A O 1
ATOM 656 N N . TRP A 1 94 ? 9.584 -6.324 -22.047 1.00 98.62 94 TRP A N 1
ATOM 657 C CA . TRP A 1 94 ? 10.573 -5.544 -21.318 1.00 98.62 94 TRP A CA 1
ATOM 658 C C . TRP A 1 94 ? 10.905 -6.233 -20.004 1.00 98.62 94 TRP A C 1
ATOM 660 O O . TRP A 1 94 ? 10.000 -6.748 -19.348 1.00 98.62 94 TRP A O 1
ATOM 670 N N . SER A 1 95 ? 12.174 -6.217 -19.594 1.00 98.50 95 SER A N 1
ATOM 671 C CA . SER A 1 95 ? 12.599 -6.767 -18.304 1.00 98.50 95 SER A CA 1
ATOM 672 C C . SER A 1 95 ? 13.679 -5.932 -17.617 1.00 98.50 95 SER A C 1
ATOM 674 O O . SER A 1 95 ? 14.523 -5.328 -18.277 1.00 98.50 95 SER A O 1
ATOM 676 N N . ALA A 1 96 ? 13.648 -5.912 -16.287 1.00 98.38 96 ALA A N 1
ATOM 677 C CA . ALA A 1 96 ? 14.737 -5.434 -15.441 1.00 98.38 96 ALA A CA 1
ATOM 678 C C . ALA A 1 96 ? 14.825 -6.307 -14.192 1.00 98.38 96 ALA A C 1
ATOM 680 O O . ALA A 1 96 ? 13.805 -6.787 -13.694 1.00 98.38 96 ALA A O 1
ATOM 681 N N 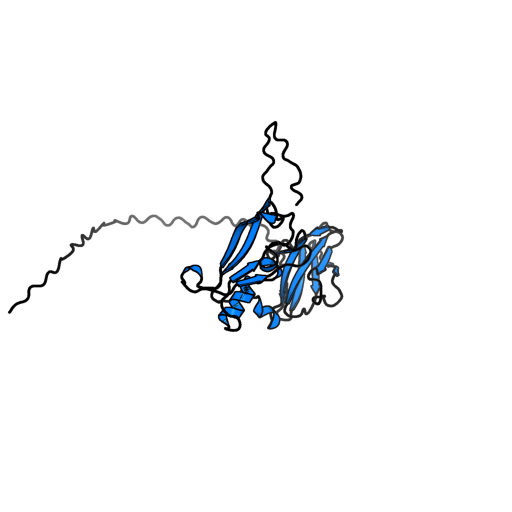. THR A 1 97 ? 16.039 -6.471 -13.678 1.00 98.06 97 THR A N 1
ATOM 682 C CA . THR A 1 97 ? 16.299 -7.190 -12.432 1.00 98.06 97 THR A CA 1
ATOM 683 C C . THR A 1 97 ? 17.024 -6.267 -11.469 1.00 98.06 97 THR A C 1
ATOM 685 O O . THR A 1 97 ? 18.021 -5.652 -11.841 1.00 98.06 97 THR A O 1
ATOM 688 N N . ILE A 1 98 ? 16.531 -6.195 -10.236 1.00 97.56 98 ILE A N 1
ATOM 689 C CA . ILE A 1 98 ? 17.122 -5.413 -9.149 1.00 97.56 98 ILE A CA 1
ATOM 690 C C . ILE A 1 98 ? 17.416 -6.306 -7.943 1.00 97.56 98 ILE A C 1
ATOM 692 O O . ILE A 1 98 ? 16.912 -7.427 -7.826 1.00 97.56 98 ILE A O 1
ATOM 696 N N . GLY A 1 99 ? 18.171 -5.759 -6.997 1.00 94.19 99 GLY A N 1
ATOM 697 C CA . GLY A 1 99 ? 18.411 -6.367 -5.698 1.00 94.19 99 GLY A CA 1
ATOM 698 C C . GLY A 1 99 ? 19.836 -6.905 -5.525 1.00 94.19 99 GLY A C 1
ATOM 699 O O . GLY A 1 99 ? 20.720 -6.577 -6.317 1.00 94.19 99 GLY A O 1
ATOM 700 N N . PRO A 1 100 ? 20.072 -7.714 -4.478 1.00 95.75 100 PRO A N 1
ATOM 701 C CA . PRO A 1 100 ? 19.075 -8.184 -3.513 1.00 95.75 100 PRO A CA 1
ATOM 702 C C . PRO A 1 100 ? 18.473 -7.035 -2.693 1.00 95.75 100 PRO A C 1
ATOM 704 O O . PRO A 1 100 ? 19.180 -6.136 -2.238 1.00 95.75 100 PRO A O 1
ATOM 707 N N . LEU A 1 101 ? 17.152 -7.047 -2.535 1.00 95.62 101 LEU A N 1
ATOM 708 C CA . LEU A 1 101 ? 16.428 -6.135 -1.658 1.00 95.62 101 LEU A CA 1
ATOM 709 C C . LEU A 1 101 ? 16.414 -6.680 -0.226 1.00 95.62 101 LEU A C 1
ATOM 711 O O . LEU A 1 101 ? 16.431 -7.891 -0.003 1.00 95.62 101 LEU A O 1
ATOM 715 N N . LYS A 1 102 ? 16.377 -5.777 0.758 1.00 93.69 102 LYS A N 1
ATOM 716 C CA . LYS A 1 102 ? 16.229 -6.167 2.166 1.00 93.69 102 LYS A CA 1
ATOM 717 C C . LYS A 1 102 ? 14.799 -6.675 2.409 1.00 93.69 102 LYS A C 1
ATOM 719 O O . LYS A 1 102 ? 13.897 -6.262 1.686 1.00 93.69 102 LYS A O 1
ATOM 724 N N . PRO A 1 103 ? 14.566 -7.534 3.416 1.00 93.50 103 PRO A N 1
ATOM 725 C CA . PRO A 1 103 ? 13.215 -7.920 3.806 1.00 93.50 103 PRO A CA 1
ATOM 726 C C . PRO A 1 103 ? 12.370 -6.708 4.187 1.00 93.50 103 PRO A C 1
ATOM 728 O O . PRO A 1 103 ? 12.619 -6.107 5.229 1.00 93.50 103 PRO A O 1
ATOM 731 N N . GLU A 1 104 ? 11.414 -6.346 3.334 1.00 93.12 104 GLU A N 1
ATOM 732 C CA . GLU A 1 104 ? 10.518 -5.212 3.547 1.00 93.12 104 GLU A CA 1
ATOM 733 C C . GLU A 1 104 ? 9.340 -5.216 2.555 1.00 93.12 104 GLU A C 1
ATOM 735 O O . GLU A 1 104 ? 9.269 -6.066 1.655 1.00 93.12 104 GLU A O 1
ATOM 740 N N . TYR A 1 105 ? 8.417 -4.264 2.706 1.00 90.75 105 TYR A N 1
ATOM 741 C CA . TYR A 1 105 ? 7.343 -3.974 1.764 1.00 90.75 105 TYR A CA 1
ATOM 742 C C . TYR A 1 105 ? 7.733 -2.818 0.834 1.00 90.75 105 TYR A C 1
ATOM 744 O O . TYR A 1 105 ? 7.968 -1.698 1.279 1.00 90.75 105 TYR A O 1
ATOM 752 N N . TYR A 1 106 ? 7.783 -3.080 -0.470 1.00 94.31 106 TYR A N 1
ATOM 753 C CA . TYR A 1 106 ? 8.144 -2.095 -1.485 1.00 94.31 106 TYR A CA 1
ATOM 754 C C . TYR A 1 106 ? 6.952 -1.780 -2.382 1.00 94.31 106 TYR A C 1
ATOM 756 O O . TYR A 1 106 ? 6.144 -2.653 -2.704 1.00 94.31 106 TYR A O 1
ATOM 764 N N . VAL A 1 107 ? 6.888 -0.537 -2.841 1.00 95.44 107 VAL A N 1
ATOM 765 C CA . VAL A 1 107 ? 5.917 -0.039 -3.812 1.00 95.44 107 VAL A CA 1
ATOM 766 C C . VAL A 1 107 ? 6.657 0.412 -5.064 1.00 95.44 107 VAL A C 1
ATOM 768 O O . VAL A 1 107 ? 7.704 1.056 -4.981 1.00 95.44 107 VAL A O 1
ATOM 771 N N . TYR A 1 108 ? 6.124 0.071 -6.230 1.00 97.56 108 TYR A N 1
ATOM 772 C CA . TYR A 1 108 ? 6.700 0.436 -7.516 1.00 97.56 108 TYR A CA 1
ATOM 773 C C . TYR A 1 108 ? 5.629 0.715 -8.566 1.00 97.56 108 TYR A C 1
ATOM 775 O O . TYR A 1 108 ? 4.455 0.375 -8.413 1.00 97.56 108 TYR A O 1
ATOM 783 N N . VAL A 1 109 ? 6.070 1.307 -9.669 1.00 98.38 109 VAL A N 1
ATOM 784 C CA . VAL A 1 109 ? 5.289 1.520 -10.889 1.00 98.38 109 VAL A CA 1
ATOM 785 C C . VAL A 1 109 ? 6.163 1.275 -12.112 1.00 98.38 109 VAL A C 1
ATOM 787 O O . VAL A 1 109 ? 7.393 1.329 -12.030 1.00 98.38 109 VAL A O 1
ATOM 790 N N . PHE A 1 110 ? 5.535 1.054 -13.262 1.00 98.69 110 PHE A N 1
ATOM 791 C CA . PHE A 1 110 ? 6.207 1.204 -14.546 1.00 98.69 110 PHE A CA 1
ATOM 792 C C . PHE A 1 110 ? 6.040 2.630 -15.061 1.00 98.69 110 PHE A C 1
ATOM 794 O O . PHE A 1 110 ? 5.031 3.283 -14.799 1.00 98.69 110 PHE A O 1
ATOM 801 N N . VAL A 1 111 ? 7.012 3.101 -15.837 1.00 98.69 111 VAL A N 1
ATOM 802 C CA . VAL A 1 111 ? 6.859 4.292 -16.675 1.00 98.69 111 VAL A CA 1
ATOM 803 C C . VAL A 1 111 ? 7.154 3.883 -18.110 1.00 98.69 111 VAL A C 1
ATOM 805 O O . VAL A 1 111 ? 8.271 3.475 -18.424 1.00 98.69 111 VAL A O 1
ATOM 808 N N . VAL A 1 112 ? 6.131 3.950 -18.957 1.00 98.69 112 VAL A N 1
ATOM 809 C CA . VAL A 1 112 ? 6.148 3.532 -20.363 1.00 98.69 112 VAL A CA 1
ATOM 810 C C . VAL A 1 112 ? 6.024 4.783 -21.215 1.00 98.69 112 VAL A C 1
ATOM 812 O O . VAL A 1 112 ? 5.010 5.472 -21.133 1.00 98.69 112 VAL A O 1
ATOM 815 N N . ASP A 1 113 ? 7.062 5.105 -21.987 1.00 98.38 113 ASP A N 1
ATOM 816 C CA . ASP A 1 113 ? 7.099 6.302 -22.842 1.00 98.38 113 ASP A CA 1
ATOM 817 C C . ASP A 1 113 ? 6.693 7.594 -22.095 1.00 98.38 113 ASP A C 1
ATOM 819 O O . ASP A 1 113 ? 5.961 8.443 -22.598 1.00 98.38 113 ASP A O 1
ATOM 823 N N . GLY A 1 114 ? 7.157 7.723 -20.846 1.00 97.44 114 GLY A N 1
ATOM 824 C CA . GLY A 1 114 ? 6.880 8.865 -19.966 1.00 97.44 114 GLY A CA 1
ATOM 825 C C . GLY A 1 114 ? 5.580 8.776 -19.156 1.00 97.44 114 GLY A C 1
ATOM 826 O O . GLY A 1 114 ? 5.375 9.596 -18.262 1.00 97.44 114 GLY A O 1
ATOM 827 N N . VAL A 1 115 ? 4.727 7.776 -19.397 1.00 97.75 115 VAL A N 1
ATOM 828 C CA . VAL A 1 115 ? 3.450 7.597 -18.690 1.00 97.75 115 VAL A CA 1
ATOM 829 C C . VAL A 1 115 ? 3.582 6.560 -17.581 1.00 97.75 115 VAL A C 1
ATOM 831 O O . VAL A 1 115 ? 3.980 5.422 -17.823 1.00 97.75 115 VAL A O 1
ATOM 834 N N . GLN A 1 116 ? 3.206 6.933 -16.357 1.00 97.56 116 GLN A N 1
ATOM 835 C CA . GLN A 1 116 ? 3.158 6.005 -15.231 1.00 97.56 116 GLN A CA 1
ATOM 836 C C . GLN A 1 116 ? 1.985 5.030 -15.371 1.00 97.56 116 GLN A C 1
ATOM 838 O O . GLN A 1 116 ? 0.850 5.441 -15.608 1.00 97.56 116 GLN A O 1
ATOM 843 N N . THR A 1 117 ? 2.250 3.744 -15.167 1.00 97.25 117 THR A N 1
ATOM 844 C CA . THR A 1 117 ? 1.239 2.687 -15.178 1.00 97.25 117 THR A CA 1
ATOM 845 C C . THR A 1 117 ? 1.548 1.615 -14.137 1.00 97.25 117 THR A C 1
ATOM 847 O O . THR A 1 117 ? 2.690 1.448 -13.700 1.00 97.25 117 THR A O 1
ATOM 850 N N . LEU A 1 118 ? 0.509 0.890 -13.736 1.00 98.19 118 LEU A N 1
ATOM 851 C CA . LEU A 1 118 ? 0.640 -0.283 -12.885 1.00 98.19 118 LEU A CA 1
ATOM 852 C C . LEU A 1 118 ? 1.184 -1.471 -13.690 1.00 98.19 118 LEU A C 1
ATOM 854 O O . LEU A 1 118 ? 1.047 -1.550 -14.910 1.00 98.19 118 LEU A O 1
ATOM 858 N N . ASP A 1 119 ? 1.777 -2.417 -12.981 1.00 97.81 119 ASP A N 1
ATOM 859 C CA . ASP A 1 119 ? 2.061 -3.759 -13.445 1.00 97.81 119 ASP A CA 1
ATOM 860 C C . ASP A 1 119 ? 0.750 -4.551 -13.589 1.00 97.81 119 ASP A C 1
ATOM 862 O O . ASP A 1 119 ? 0.124 -4.894 -12.581 1.00 97.81 119 ASP A O 1
ATOM 866 N N . PRO A 1 120 ? 0.321 -4.877 -14.823 1.00 96.31 120 PRO A N 1
ATOM 867 C CA . PRO A 1 120 ? -0.931 -5.587 -15.060 1.00 96.31 120 PRO A CA 1
ATOM 868 C C . PRO A 1 120 ? -0.884 -7.058 -14.619 1.00 96.31 120 PRO A C 1
ATOM 870 O O . PRO A 1 120 ? -1.919 -7.721 -14.629 1.00 96.31 120 PRO A O 1
ATOM 873 N N . GLN A 1 121 ? 0.295 -7.594 -14.283 1.00 96.50 121 GLN A N 1
ATOM 874 C CA . GLN A 1 121 ? 0.464 -8.970 -13.806 1.00 96.50 121 GLN A CA 1
ATOM 875 C C . GLN A 1 121 ? 0.533 -9.060 -12.278 1.00 96.50 121 GLN A C 1
ATOM 877 O O . GLN A 1 121 ? 0.429 -10.160 -11.732 1.00 96.50 121 GLN A O 1
ATOM 882 N N . ASN A 1 122 ? 0.640 -7.922 -11.584 1.00 96.25 122 ASN A N 1
ATOM 883 C CA . ASN A 1 122 ? 0.668 -7.868 -10.132 1.00 96.25 122 ASN A CA 1
ATOM 884 C C . ASN A 1 122 ? -0.661 -7.351 -9.569 1.00 96.25 122 ASN A C 1
ATOM 886 O O . ASN A 1 122 ? -0.954 -6.158 -9.601 1.00 96.25 122 ASN A O 1
ATOM 890 N N . ILE A 1 123 ? -1.456 -8.255 -8.996 1.00 92.19 123 ILE A N 1
ATOM 891 C CA . ILE A 1 123 ? -2.746 -7.904 -8.385 1.00 92.19 123 ILE A CA 1
ATOM 892 C C . ILE A 1 123 ? -2.596 -7.077 -7.101 1.00 92.19 123 ILE A C 1
ATOM 894 O O . ILE A 1 123 ? -3.541 -6.397 -6.695 1.00 92.19 123 ILE A O 1
ATOM 898 N N . PHE A 1 124 ? -1.424 -7.121 -6.460 1.00 92.38 124 PHE A N 1
ATOM 899 C CA . PHE A 1 124 ? -1.156 -6.350 -5.257 1.00 92.38 124 PHE A CA 1
ATOM 900 C C . PHE A 1 124 ? -0.872 -4.905 -5.644 1.00 92.38 124 PHE A C 1
ATOM 902 O O . PHE A 1 124 ? 0.140 -4.589 -6.272 1.00 92.38 124 PHE A O 1
ATOM 909 N N . HIS A 1 125 ? -1.779 -4.025 -5.248 1.00 90.81 125 HIS A N 1
ATOM 910 C CA . HIS A 1 125 ? -1.665 -2.591 -5.424 1.00 90.81 125 HIS A CA 1
ATOM 911 C C . HIS A 1 125 ? -2.025 -1.890 -4.123 1.00 90.81 125 HIS A C 1
ATOM 913 O O . HIS A 1 125 ? -2.757 -2.417 -3.286 1.00 90.81 125 HIS A O 1
ATOM 919 N N . VAL A 1 126 ? -1.475 -0.700 -3.959 1.00 91.88 126 VAL A N 1
ATOM 920 C CA . VAL A 1 126 ? -1.729 0.176 -2.825 1.00 91.88 126 VAL A CA 1
ATOM 921 C C . VAL A 1 126 ? -2.090 1.559 -3.331 1.00 91.88 126 VAL A C 1
ATOM 923 O O . VAL A 1 126 ? -1.700 1.958 -4.434 1.00 91.88 126 VAL A O 1
ATOM 926 N N . ARG A 1 127 ? -2.841 2.281 -2.505 1.00 91.81 127 ARG A N 1
ATOM 927 C CA . ARG A 1 127 ? -3.238 3.658 -2.751 1.00 91.81 127 ARG A CA 1
ATOM 928 C C . ARG A 1 127 ? -2.653 4.547 -1.662 1.00 91.81 127 ARG A C 1
ATOM 930 O O . ARG A 1 127 ? -2.866 4.291 -0.483 1.00 91.81 127 ARG A O 1
ATOM 937 N N . ASP A 1 128 ? -1.958 5.594 -2.080 1.00 89.06 128 ASP A N 1
ATOM 938 C CA . ASP A 1 128 ? -1.450 6.668 -1.230 1.00 89.06 128 ASP A CA 1
ATOM 939 C C . ASP A 1 128 ? -2.098 7.986 -1.656 1.00 89.06 128 ASP A C 1
ATOM 941 O O . ASP A 1 128 ? -1.698 8.614 -2.643 1.00 89.06 128 ASP A O 1
ATOM 945 N N . GLY A 1 129 ? -3.192 8.341 -0.979 1.00 87.62 129 GLY A N 1
ATOM 946 C CA . GLY A 1 129 ? -4.058 9.442 -1.383 1.00 87.62 129 GLY A CA 1
ATOM 947 C C . GLY A 1 129 ? -4.566 9.246 -2.817 1.00 87.62 129 GLY A C 1
ATOM 948 O O . GLY A 1 129 ? -5.393 8.376 -3.089 1.00 87.62 129 GLY A O 1
ATOM 949 N N . GLN A 1 130 ? -4.056 10.049 -3.751 1.00 86.06 130 GLN A N 1
ATOM 950 C CA . GLN A 1 130 ? -4.415 9.988 -5.177 1.00 86.06 130 GLN A CA 1
ATOM 951 C C . GLN A 1 130 ? -3.491 9.089 -6.013 1.00 86.06 130 GLN A C 1
ATOM 953 O O . GLN A 1 130 ? -3.722 8.890 -7.206 1.00 86.06 130 GLN A O 1
ATOM 958 N N . ARG A 1 131 ? -2.405 8.579 -5.427 1.00 89.06 131 ARG A N 1
ATOM 959 C CA . ARG A 1 131 ? -1.384 7.805 -6.138 1.00 89.06 131 ARG A CA 1
ATOM 960 C C . ARG A 1 131 ? -1.668 6.322 -5.995 1.00 89.06 131 ARG A C 1
ATOM 962 O O . ARG A 1 131 ? -1.961 5.849 -4.903 1.00 89.06 131 ARG A O 1
ATOM 969 N N . TYR A 1 132 ? -1.504 5.591 -7.089 1.00 92.88 132 TYR A N 1
ATOM 970 C CA . TYR A 1 132 ? -1.517 4.135 -7.087 1.00 92.88 132 TYR A CA 1
ATOM 971 C C . TYR A 1 132 ? -0.135 3.602 -7.445 1.00 92.88 132 TYR A C 1
ATOM 973 O O . TYR A 1 132 ? 0.551 4.157 -8.308 1.00 92.88 132 TYR A O 1
ATOM 981 N N . GLY A 1 133 ? 0.236 2.504 -6.797 1.00 95.69 133 GLY A N 1
ATOM 982 C CA . GLY A 1 133 ? 1.421 1.721 -7.124 1.00 95.69 133 GLY A CA 1
ATOM 983 C C . GLY A 1 133 ? 1.175 0.242 -6.874 1.00 95.69 133 GLY A C 1
ATOM 984 O O . GLY A 1 133 ? 0.288 -0.127 -6.103 1.00 95.69 133 GLY A O 1
ATOM 985 N N . ASN A 1 134 ? 1.950 -0.616 -7.525 1.00 97.19 134 ASN A N 1
ATOM 986 C CA . ASN A 1 134 ? 1.964 -2.034 -7.204 1.00 97.19 134 ASN A CA 1
ATOM 987 C C . ASN A 1 134 ? 2.857 -2.283 -6.008 1.00 97.19 134 ASN A C 1
ATOM 989 O O . ASN A 1 134 ? 3.865 -1.607 -5.820 1.00 97.19 134 ASN A O 1
ATOM 993 N N . ALA A 1 135 ? 2.501 -3.284 -5.219 1.00 94.25 135 ALA A N 1
ATOM 994 C CA . ALA A 1 135 ? 3.266 -3.660 -4.052 1.00 94.25 135 ALA A CA 1
ATOM 995 C C . ALA A 1 135 ? 3.945 -5.014 -4.231 1.00 94.25 135 ALA A C 1
ATOM 997 O O . ALA A 1 135 ? 3.430 -5.917 -4.893 1.00 94.25 135 ALA A O 1
ATOM 998 N N . LEU A 1 136 ? 5.101 -5.161 -3.598 1.00 93.50 136 LEU A N 1
ATOM 999 C CA . LEU A 1 136 ? 5.798 -6.427 -3.443 1.00 93.50 136 LEU A CA 1
ATOM 1000 C C . LEU A 1 136 ? 6.369 -6.519 -2.032 1.00 93.50 136 LEU A C 1
ATOM 1002 O O . LEU A 1 136 ? 6.694 -5.511 -1.410 1.00 93.50 136 LEU A O 1
ATOM 1006 N N . ARG A 1 137 ? 6.518 -7.741 -1.528 1.00 92.06 137 ARG A N 1
ATOM 1007 C CA . ARG A 1 137 ? 7.105 -7.990 -0.211 1.00 92.06 137 ARG A CA 1
ATOM 1008 C C . ARG A 1 137 ? 8.283 -8.933 -0.347 1.00 92.06 137 ARG A C 1
ATOM 1010 O O . ARG A 1 137 ? 8.132 -10.035 -0.873 1.00 92.06 137 ARG A O 1
ATOM 1017 N N . ILE A 1 138 ? 9.421 -8.530 0.197 1.00 94.25 138 ILE A N 1
ATOM 1018 C CA . ILE A 1 138 ? 10.582 -9.398 0.364 1.00 94.25 138 ILE A CA 1
ATOM 1019 C C . ILE A 1 138 ? 10.469 -10.057 1.731 1.00 94.25 138 ILE A C 1
ATOM 1021 O O . ILE A 1 138 ? 10.444 -9.378 2.754 1.00 94.25 138 ILE A O 1
ATOM 1025 N N . ALA A 1 139 ? 10.347 -11.381 1.742 1.00 91.19 139 ALA A N 1
ATOM 1026 C CA . ALA A 1 139 ? 10.174 -12.132 2.975 1.00 91.19 139 ALA A CA 1
ATOM 1027 C C . ALA A 1 139 ? 11.445 -12.108 3.841 1.00 91.19 139 ALA A C 1
ATOM 1029 O O . ALA A 1 139 ? 12.568 -12.144 3.345 1.00 91.19 139 ALA A O 1
ATOM 1030 N N . GLY A 1 140 ? 11.249 -12.097 5.155 1.00 89.69 140 GLY A N 1
ATOM 1031 C CA . GLY A 1 140 ? 12.298 -12.141 6.171 1.00 89.69 140 GLY A CA 1
ATOM 1032 C C . GLY A 1 140 ? 11.783 -11.622 7.510 1.00 89.69 140 GLY A C 1
ATOM 1033 O O . GLY A 1 140 ? 10.614 -11.247 7.618 1.00 89.69 140 GLY A O 1
ATOM 1034 N N . GLU A 1 141 ? 12.647 -11.615 8.526 1.00 86.06 141 GLU A N 1
ATOM 1035 C CA . GLU A 1 141 ? 12.269 -11.344 9.920 1.00 86.06 141 GLU A CA 1
ATOM 1036 C C . GLU A 1 141 ? 11.503 -10.024 10.090 1.00 86.06 141 GLU A C 1
ATOM 1038 O O . GLU A 1 141 ? 10.404 -10.029 10.644 1.00 86.06 141 GLU A O 1
ATOM 1043 N N . PHE A 1 142 ? 12.023 -8.925 9.532 1.00 82.81 142 PHE A N 1
ATOM 1044 C CA . PHE A 1 142 ? 11.381 -7.606 9.602 1.00 82.81 142 PHE A CA 1
ATOM 1045 C C . PHE A 1 142 ? 9.992 -7.589 8.955 1.00 82.81 142 PHE A C 1
ATOM 1047 O O . PHE A 1 142 ? 9.044 -7.057 9.529 1.00 82.81 142 PHE A O 1
ATOM 1054 N N . SER A 1 143 ? 9.836 -8.275 7.822 1.00 87.00 143 SER A N 1
ATOM 1055 C CA . SER A 1 143 ? 8.570 -8.311 7.084 1.00 87.00 143 SER A CA 1
ATOM 1056 C C . SER A 1 143 ? 7.486 -9.217 7.663 1.00 87.00 143 SER A C 1
ATOM 1058 O O . SER A 1 143 ? 6.341 -9.209 7.204 1.00 87.00 143 SER A O 1
ATOM 1060 N N . ARG A 1 144 ? 7.829 -10.016 8.681 1.00 85.62 144 ARG A N 1
ATOM 1061 C CA . ARG A 1 144 ? 6.902 -10.972 9.291 1.00 85.62 144 ARG A CA 1
ATOM 1062 C C . ARG A 1 144 ? 5.826 -10.286 10.132 1.00 85.62 144 ARG A C 1
ATOM 1064 O O . ARG A 1 144 ? 4.730 -10.828 10.255 1.00 85.62 144 ARG A O 1
ATOM 1071 N N . GLY A 1 145 ? 6.130 -9.116 10.700 1.00 85.06 145 GLY A N 1
ATOM 1072 C CA . GLY A 1 145 ? 5.233 -8.396 11.611 1.00 85.06 145 GLY A CA 1
ATOM 1073 C C . GLY A 1 145 ? 3.920 -7.946 10.966 1.00 85.06 145 GLY A C 1
ATOM 1074 O O . GLY A 1 145 ? 2.895 -7.927 11.633 1.00 85.06 145 GLY A O 1
ATOM 1075 N N . TYR A 1 146 ? 3.938 -7.665 9.667 1.00 87.75 146 TYR A N 1
ATOM 1076 C CA . TYR A 1 146 ? 2.786 -7.227 8.870 1.00 87.75 146 TYR A CA 1
ATOM 1077 C C . TYR A 1 146 ? 2.438 -8.235 7.760 1.00 87.75 146 TYR A C 1
ATOM 1079 O O . TYR A 1 146 ? 1.764 -7.917 6.778 1.00 87.75 146 TYR A O 1
ATOM 1087 N N . ALA A 1 147 ? 2.920 -9.475 7.888 1.00 88.62 147 ALA A N 1
ATOM 1088 C CA . ALA A 1 147 ? 2.515 -10.563 7.017 1.00 88.62 147 ALA A CA 1
ATOM 1089 C C . ALA A 1 147 ? 1.147 -11.118 7.429 1.00 88.62 147 ALA A C 1
ATOM 1091 O O . ALA A 1 147 ? 0.833 -11.200 8.617 1.00 88.62 147 ALA A O 1
ATOM 1092 N N . LEU A 1 148 ? 0.372 -11.566 6.439 1.00 88.94 148 LEU A N 1
ATOM 1093 C CA . LEU A 1 148 ? -0.794 -12.411 6.670 1.00 88.94 148 LEU A CA 1
ATOM 1094 C C . LEU A 1 148 ? -0.313 -13.778 7.181 1.00 88.94 148 LEU A C 1
ATOM 1096 O O . LEU A 1 148 ? 0.202 -14.580 6.401 1.00 88.94 148 LEU A O 1
ATOM 1100 N N . ASN A 1 149 ? -0.425 -13.998 8.489 1.00 91.31 149 ASN A N 1
ATOM 1101 C CA . ASN A 1 149 ? -0.080 -15.249 9.161 1.00 91.31 149 ASN A CA 1
ATOM 1102 C C . ASN A 1 149 ? -1.357 -15.975 9.603 1.00 91.31 149 ASN A C 1
ATOM 1104 O O . ASN A 1 149 ? -2.403 -15.350 9.752 1.00 91.31 149 ASN A O 1
ATOM 1108 N N . GLU A 1 150 ? 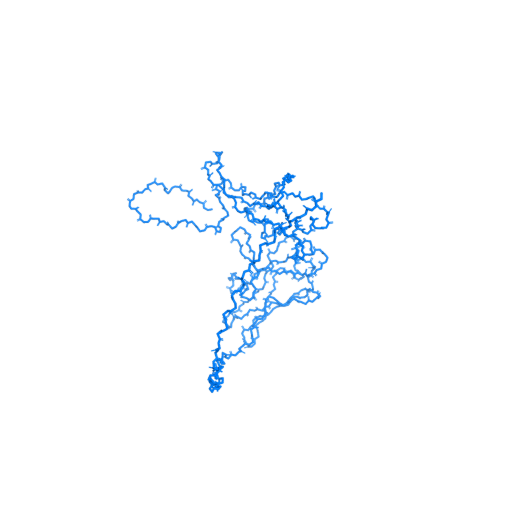-1.259 -17.277 9.868 1.00 95.19 150 GLU A N 1
ATOM 1109 C CA . GLU A 1 150 ? -2.364 -18.077 10.414 1.00 95.19 150 GLU A CA 1
ATOM 1110 C C . GLU A 1 150 ? -2.556 -17.789 11.914 1.00 95.19 150 GLU A C 1
ATOM 1112 O O . GLU A 1 150 ? -2.090 -18.526 12.784 1.00 95.19 150 GLU A O 1
ATOM 1117 N N . VAL A 1 151 ? -3.212 -16.671 12.218 1.00 96.50 151 VAL A N 1
ATOM 1118 C CA . VAL A 1 151 ? -3.561 -16.224 13.573 1.00 96.50 151 VAL A CA 1
ATOM 1119 C C . VAL A 1 151 ? -5.035 -15.809 13.615 1.00 96.50 151 VAL A C 1
ATOM 1121 O O . VAL A 1 151 ? -5.620 -15.553 12.565 1.00 96.50 151 VAL A O 1
ATOM 1124 N N . PRO A 1 152 ? -5.680 -15.735 14.792 1.00 97.69 152 PRO A N 1
ATOM 1125 C CA . PRO A 1 152 ? -7.004 -15.131 14.886 1.00 97.69 152 PRO A CA 1
ATOM 1126 C C . PRO A 1 152 ? -6.983 -13.701 14.335 1.00 97.69 152 PRO A C 1
ATOM 1128 O O . PRO A 1 152 ? -6.125 -12.909 14.725 1.00 97.69 152 PRO A O 1
ATOM 1131 N N . HIS A 1 153 ? -7.934 -13.389 13.457 1.00 98.25 153 HIS A N 1
ATOM 1132 C CA . HIS A 1 153 ? -8.021 -12.097 12.784 1.00 98.25 153 HIS A CA 1
ATOM 1133 C C . HIS A 1 153 ? -9.099 -11.210 13.399 1.00 98.25 153 HIS A C 1
ATOM 1135 O O . HIS A 1 153 ? -10.186 -11.687 13.737 1.00 98.25 153 HIS A O 1
ATOM 1141 N N . GLY A 1 154 ? -8.779 -9.929 13.565 1.00 98.12 154 GLY A N 1
ATOM 1142 C CA . GLY A 1 154 ? -9.746 -8.907 13.938 1.00 98.12 154 GLY A CA 1
ATOM 1143 C C . GLY A 1 154 ? -10.638 -8.489 12.768 1.00 98.12 154 GLY A C 1
ATOM 1144 O O . GLY A 1 154 ? -10.460 -8.919 11.627 1.00 98.12 154 GLY A O 1
ATOM 1145 N N . THR A 1 155 ? -11.588 -7.603 13.049 1.00 98.50 155 THR A N 1
ATOM 1146 C CA . THR A 1 155 ? -12.511 -7.058 12.044 1.00 98.50 155 THR A CA 1
ATOM 1147 C C . THR A 1 155 ? -12.186 -5.594 11.785 1.00 98.50 155 THR A C 1
ATOM 1149 O O . THR A 1 155 ? -11.974 -4.833 12.725 1.00 98.50 155 THR A O 1
ATOM 1152 N N . VAL A 1 156 ? -12.188 -5.171 10.519 1.00 98.44 156 VAL A N 1
ATOM 1153 C CA . VAL A 1 156 ? -12.122 -3.751 10.145 1.00 98.44 156 VAL A CA 1
ATOM 1154 C C . VAL A 1 156 ? -13.513 -3.279 9.736 1.00 98.44 156 VAL A C 1
ATOM 1156 O O . VAL A 1 156 ? -14.093 -3.771 8.772 1.00 98.44 156 VAL A O 1
ATOM 1159 N N . HIS A 1 157 ? -14.039 -2.303 10.468 1.00 97.88 157 HIS A N 1
ATOM 1160 C CA . HIS A 1 157 ? -15.344 -1.691 10.248 1.00 97.88 157 HIS A CA 1
ATOM 1161 C C . HIS A 1 157 ? -15.181 -0.335 9.577 1.00 97.88 157 HIS A C 1
ATOM 1163 O O . HIS A 1 157 ? -14.397 0.496 10.032 1.00 97.88 157 HIS A O 1
ATOM 1169 N N . LEU A 1 158 ? -15.978 -0.074 8.546 1.00 96.56 158 LEU A N 1
ATOM 1170 C CA . LEU A 1 158 ? -16.120 1.254 7.958 1.00 96.56 158 LEU A CA 1
ATOM 1171 C C . LEU A 1 158 ? -17.353 1.909 8.576 1.00 96.56 158 LEU A C 1
ATOM 1173 O O . LEU A 1 158 ? -18.479 1.487 8.315 1.00 96.56 158 LEU A O 1
ATOM 1177 N N . VAL A 1 159 ? -17.147 2.931 9.404 1.00 96.75 159 VAL A N 1
ATOM 1178 C CA . VAL A 1 159 ? -18.216 3.526 10.216 1.00 96.75 159 VAL A CA 1
ATOM 1179 C C . VAL A 1 159 ? -18.444 4.972 9.806 1.00 96.75 159 VAL A C 1
ATOM 1181 O O . VAL A 1 159 ? -17.513 5.777 9.784 1.00 96.75 159 VAL A O 1
ATOM 1184 N N . TRP A 1 160 ? -19.698 5.309 9.511 1.00 96.19 160 TRP A N 1
ATOM 1185 C CA . TRP A 1 160 ? -20.133 6.684 9.281 1.00 96.19 160 TRP A CA 1
ATOM 1186 C C . TRP A 1 160 ? -20.627 7.317 10.581 1.00 96.19 160 TRP A C 1
ATOM 1188 O O . TRP A 1 160 ? -21.369 6.693 11.337 1.00 96.19 160 TRP A O 1
ATOM 1198 N N . TYR A 1 161 ? -20.240 8.566 10.830 1.00 95.88 161 TYR A N 1
ATOM 1199 C CA . TYR A 1 161 ? -20.598 9.304 12.035 1.00 95.88 161 TYR A CA 1
ATOM 1200 C C . TYR A 1 161 ? -20.895 10.782 11.730 1.00 95.88 161 TYR A C 1
ATOM 1202 O O . TYR A 1 161 ? -20.239 11.390 10.877 1.00 95.88 161 TYR A O 1
ATOM 1210 N N . PRO A 1 162 ? -21.870 11.403 12.416 1.00 96.81 162 PRO A N 1
ATOM 1211 C CA . PRO A 1 162 ? -22.082 12.839 12.316 1.00 96.81 162 PRO A CA 1
ATOM 1212 C C . PRO A 1 162 ? -20.944 13.595 13.015 1.00 96.81 162 PRO A C 1
ATOM 1214 O O . PRO A 1 162 ? -20.580 13.282 14.148 1.00 96.81 162 PRO A O 1
ATOM 1217 N N . SER A 1 163 ? -20.421 14.637 12.368 1.00 95.81 163 SER A N 1
ATOM 1218 C CA . SER A 1 163 ? -19.468 15.589 12.943 1.00 95.81 163 SER A CA 1
ATOM 1219 C C . SER A 1 163 ? -20.116 16.974 13.044 1.00 95.81 163 SER A C 1
ATOM 1221 O O . SER A 1 163 ? -20.036 17.761 12.096 1.00 95.81 163 SER A O 1
ATOM 1223 N N . PRO A 1 164 ? -20.765 17.312 14.177 1.00 95.75 164 PRO A N 1
ATOM 1224 C CA . PRO A 1 164 ? -21.406 18.615 14.358 1.00 95.75 164 PRO A CA 1
ATOM 1225 C C . PRO A 1 164 ? -20.437 19.793 14.206 1.00 95.75 164 PRO A C 1
ATOM 1227 O O . PRO A 1 164 ? -20.803 20.814 13.632 1.00 95.75 164 PRO A O 1
ATOM 1230 N N . ALA A 1 165 ? -19.190 19.632 14.664 1.00 95.38 165 ALA A N 1
ATOM 1231 C CA . ALA A 1 165 ? -18.156 20.660 14.561 1.00 95.38 165 ALA A CA 1
ATOM 1232 C C . ALA A 1 165 ? -17.810 21.004 13.102 1.00 95.38 165 ALA A C 1
ATOM 1234 O O . ALA A 1 165 ? -17.594 22.169 12.782 1.00 95.38 165 ALA A O 1
ATOM 1235 N N . LEU A 1 166 ? -17.797 20.000 12.218 1.00 94.44 166 LEU A N 1
ATOM 1236 C CA . LEU A 1 166 ? -17.500 20.176 10.793 1.00 94.44 166 LEU A CA 1
ATOM 1237 C C . LEU A 1 166 ? -18.756 20.334 9.931 1.00 94.44 166 LEU A C 1
ATOM 1239 O O . LEU A 1 166 ? -18.643 20.669 8.759 1.00 94.44 166 LEU A O 1
ATOM 1243 N N . LYS A 1 167 ? -19.949 20.114 10.498 1.00 95.44 167 LYS A N 1
ATOM 1244 C CA . LYS A 1 167 ? -21.235 20.091 9.780 1.00 95.44 167 LYS A CA 1
ATOM 1245 C C . LYS A 1 167 ? -21.244 19.086 8.617 1.00 95.44 167 LYS A C 1
ATOM 1247 O O . LYS A 1 167 ? -21.850 19.332 7.579 1.00 95.44 167 LYS A O 1
ATOM 1252 N N . LEU A 1 168 ? -20.582 17.944 8.810 1.00 93.25 168 LEU A N 1
ATOM 1253 C CA . LEU A 1 168 ? -20.451 16.862 7.830 1.00 93.25 168 LEU A CA 1
ATOM 1254 C C . LEU A 1 168 ? -20.811 15.516 8.466 1.00 93.25 168 LEU A C 1
ATOM 1256 O O . LEU A 1 168 ? -20.643 15.330 9.670 1.00 93.25 168 LEU A O 1
ATOM 1260 N N . THR A 1 169 ? -21.241 14.555 7.649 1.00 94.44 169 THR A N 1
ATOM 1261 C CA . THR A 1 169 ? -21.226 13.132 8.027 1.00 94.44 169 THR A CA 1
ATOM 1262 C C . THR A 1 169 ? -19.947 12.531 7.472 1.00 94.44 169 THR A C 1
ATOM 1264 O O . THR A 1 169 ? -19.697 12.649 6.275 1.00 94.44 169 THR A O 1
ATOM 1267 N N . ARG A 1 170 ? -19.115 11.954 8.338 1.00 95.00 170 ARG A N 1
ATOM 1268 C CA . ARG A 1 170 ? -17.758 11.519 7.995 1.00 95.00 170 ARG A CA 1
ATOM 1269 C C . ARG A 1 170 ? -17.593 10.020 8.190 1.00 95.00 170 ARG A C 1
ATOM 1271 O O . ARG A 1 170 ? -18.331 9.425 8.972 1.00 95.00 170 ARG A O 1
ATOM 1278 N N . ARG A 1 171 ? -16.631 9.417 7.499 1.00 95.50 171 ARG A N 1
ATOM 1279 C CA . ARG A 1 171 ? -16.253 8.013 7.654 1.00 95.50 171 ARG A CA 1
ATOM 1280 C C . ARG A 1 171 ? -14.947 7.885 8.431 1.00 95.50 171 ARG A C 1
ATOM 1282 O O . ARG A 1 171 ? -14.056 8.720 8.311 1.00 95.50 171 ARG A O 1
ATOM 1289 N N . LEU A 1 172 ? -14.848 6.827 9.221 1.00 96.38 172 LEU A N 1
ATOM 1290 C CA . LEU A 1 172 ? -13.616 6.363 9.848 1.00 96.38 172 LEU A CA 1
ATOM 1291 C C . LEU A 1 172 ? -13.512 4.843 9.708 1.00 96.38 172 LEU A C 1
ATOM 1293 O O . LEU A 1 172 ? -14.510 4.170 9.424 1.00 96.38 172 LEU A O 1
ATOM 1297 N N . TYR A 1 173 ? -12.311 4.311 9.903 1.00 98.06 173 TYR A N 1
ATOM 1298 C CA . TYR A 1 173 ? -12.070 2.875 9.980 1.00 98.06 173 TYR A CA 1
ATOM 1299 C C . TYR A 1 173 ? -11.847 2.486 11.444 1.00 98.06 173 TYR A C 1
ATOM 1301 O O . TYR A 1 173 ? -11.166 3.188 12.192 1.00 98.06 173 TYR A O 1
ATOM 1309 N N . VAL A 1 174 ? -12.418 1.361 11.869 1.00 98.69 174 VAL A N 1
ATOM 1310 C CA . VAL A 1 174 ? -12.238 0.815 13.220 1.00 98.69 174 VAL A CA 1
ATOM 1311 C C . VAL A 1 174 ? -11.782 -0.624 13.119 1.00 98.69 174 VAL A C 1
ATOM 1313 O O . VAL A 1 174 ? -12.522 -1.460 12.619 1.00 98.69 174 VAL A O 1
ATOM 1316 N N . TYR A 1 175 ? -10.602 -0.934 13.634 1.00 98.81 175 TYR A N 1
ATOM 1317 C CA . TYR A 1 175 ? -10.202 -2.311 13.894 1.00 98.81 175 TYR A CA 1
ATOM 1318 C C . TYR A 1 175 ? -10.713 -2.751 15.270 1.00 98.81 175 TYR A C 1
ATOM 1320 O O . TYR A 1 175 ? -10.482 -2.063 16.270 1.00 98.81 175 TYR A O 1
ATOM 1328 N N . THR A 1 176 ? -11.369 -3.908 15.334 1.00 98.81 176 THR A N 1
ATOM 1329 C CA . THR A 1 176 ? -11.712 -4.605 16.578 1.00 98.81 176 THR A CA 1
ATOM 1330 C C . THR A 1 176 ? -10.894 -5.890 16.698 1.00 98.81 176 THR A C 1
ATOM 1332 O O . THR A 1 176 ? -10.745 -6.603 15.705 1.00 98.81 176 THR A O 1
ATOM 1335 N N . PRO A 1 177 ? -10.349 -6.209 17.889 1.00 98.62 177 PRO A N 1
ATOM 1336 C CA . PRO A 1 177 ? -9.459 -7.353 18.048 1.00 98.62 177 PRO A CA 1
ATOM 1337 C C . PRO A 1 177 ? -10.223 -8.685 17.927 1.00 98.62 177 PRO A C 1
ATOM 1339 O O . PRO A 1 177 ? -11.439 -8.710 18.132 1.00 98.62 177 PRO A O 1
ATOM 1342 N N . PRO A 1 178 ? -9.530 -9.808 17.669 1.00 98.25 178 PRO A N 1
ATOM 1343 C CA . PRO A 1 178 ? -10.157 -11.126 17.617 1.00 98.25 178 PRO A CA 1
ATOM 1344 C C . PRO A 1 178 ? -11.005 -11.425 18.863 1.00 98.25 178 PRO A C 1
ATOM 1346 O O . PRO A 1 178 ? -10.565 -11.211 19.995 1.00 98.25 178 PRO A O 1
ATOM 1349 N N . GLY A 1 179 ? -12.220 -11.943 18.656 1.00 97.00 179 GLY A N 1
ATOM 1350 C CA . GLY A 1 179 ? -13.163 -12.278 19.733 1.00 97.00 179 GLY A CA 1
ATOM 1351 C C . GLY A 1 179 ? -13.986 -11.097 20.261 1.00 97.00 179 GLY A C 1
ATOM 1352 O O . GLY A 1 179 ? -14.738 -11.266 21.225 1.00 97.00 179 GLY A O 1
ATOM 1353 N N . TYR A 1 180 ? -13.875 -9.914 19.647 1.00 98.38 180 TYR A N 1
ATOM 1354 C CA . TYR A 1 180 ? -14.655 -8.735 20.016 1.00 98.38 180 TYR A CA 1
ATOM 1355 C C . TYR A 1 180 ? -16.167 -8.966 19.892 1.00 98.38 180 TYR A C 1
ATOM 1357 O O . TYR A 1 180 ? -16.910 -8.649 20.816 1.00 98.38 180 TYR A O 1
ATOM 1365 N N . GLU A 1 181 ? -16.620 -9.558 18.788 1.00 96.69 181 GLU A N 1
ATOM 1366 C CA . GLU A 1 181 ? -18.034 -9.656 18.403 1.00 96.69 181 GLU A CA 1
ATOM 1367 C C . GLU A 1 181 ? -18.840 -10.606 19.298 1.00 96.69 181 GLU A C 1
ATOM 1369 O O . GLU A 1 181 ? -20.045 -10.437 19.469 1.00 96.69 181 GLU A O 1
ATOM 1374 N N . THR A 1 182 ? -18.180 -11.608 19.879 1.00 95.94 182 THR A N 1
ATOM 1375 C CA . THR A 1 182 ? -18.804 -12.606 20.763 1.00 95.94 182 THR A CA 1
ATOM 1376 C C . THR A 1 182 ? -18.516 -12.356 22.241 1.00 95.94 182 THR A C 1
ATOM 1378 O O . THR A 1 182 ? -19.063 -13.042 23.104 1.00 95.94 182 THR A O 1
ATOM 1381 N N . GLY A 1 183 ? -17.607 -11.431 22.545 1.00 94.62 183 GLY A N 1
ATOM 1382 C CA . GLY A 1 183 ? -17.160 -11.142 23.899 1.00 94.62 183 GLY A CA 1
ATOM 1383 C C . GLY A 1 183 ? -17.993 -10.064 24.591 1.00 94.62 183 GLY A C 1
ATOM 1384 O O . GLY A 1 183 ? -18.700 -9.279 23.970 1.00 94.62 183 GLY A O 1
ATOM 1385 N N . THR A 1 184 ? -17.856 -9.982 25.914 1.00 95.81 184 THR A N 1
ATOM 1386 C CA . THR A 1 184 ? -18.421 -8.894 26.736 1.00 95.81 184 THR A CA 1
ATOM 1387 C C . THR A 1 184 ? -17.339 -7.994 27.339 1.00 95.81 184 THR A C 1
ATOM 1389 O O . THR A 1 184 ? -17.627 -7.132 28.172 1.00 95.81 184 THR A O 1
ATOM 1392 N N . ALA A 1 185 ? -16.075 -8.222 26.969 1.00 96.62 185 ALA A N 1
ATOM 1393 C CA . ALA A 1 185 ? -14.938 -7.469 27.475 1.00 96.62 185 ALA A CA 1
ATOM 1394 C C . ALA A 1 185 ? -14.956 -6.020 26.969 1.00 96.62 185 ALA A C 1
ATOM 1396 O O . ALA A 1 185 ? -15.423 -5.719 25.871 1.00 96.62 185 ALA A O 1
ATOM 1397 N N . ARG A 1 186 ? -14.400 -5.113 27.777 1.00 97.75 186 ARG A N 1
ATOM 1398 C CA . ARG A 1 186 ? -14.094 -3.741 27.359 1.00 97.75 186 ARG A CA 1
ATOM 1399 C C . ARG A 1 186 ? -12.624 -3.653 26.979 1.00 97.75 186 ARG A C 1
ATOM 1401 O O . ARG A 1 186 ? -11.777 -4.227 27.659 1.00 97.75 186 ARG A O 1
ATOM 1408 N N . TYR A 1 187 ? -12.338 -2.895 25.930 1.00 98.56 187 TYR A N 1
ATOM 1409 C CA . TYR A 1 187 ? -11.002 -2.774 25.356 1.00 98.56 187 TYR A CA 1
ATOM 1410 C C . TYR A 1 187 ? -10.503 -1.328 25.457 1.00 98.56 187 TYR A C 1
ATOM 1412 O O . TYR A 1 187 ? -11.313 -0.403 25.337 1.00 98.56 187 TYR A O 1
ATOM 1420 N N . PRO A 1 188 ? -9.192 -1.102 25.666 1.00 98.62 188 PRO A N 1
ATOM 1421 C CA . PRO A 1 188 ? -8.606 0.215 25.449 1.00 98.62 188 PRO A CA 1
ATOM 1422 C C . PRO A 1 188 ? -8.727 0.612 23.970 1.00 98.62 188 PRO A C 1
ATOM 1424 O O . PRO A 1 188 ? -8.856 -0.247 23.093 1.00 98.62 188 PRO A O 1
ATOM 1427 N N . VAL A 1 189 ? -8.677 1.918 23.707 1.00 98.75 189 VAL A N 1
ATOM 1428 C CA . VAL A 1 189 ? -8.801 2.488 22.360 1.00 98.75 189 VAL A CA 1
ATOM 1429 C C . VAL A 1 189 ? -7.521 3.229 22.000 1.00 98.75 189 VAL A C 1
ATOM 1431 O O . VAL A 1 189 ? -7.061 4.076 22.767 1.00 98.75 189 VAL A O 1
ATOM 1434 N N . PHE A 1 190 ? -6.974 2.928 20.828 1.00 98.69 190 PHE A N 1
ATOM 1435 C CA . PHE A 1 190 ? -5.848 3.630 20.230 1.00 98.69 190 PHE A CA 1
ATOM 1436 C C . PHE A 1 190 ? -6.324 4.413 19.002 1.00 98.69 190 PHE A C 1
ATOM 1438 O O . PHE A 1 190 ? -6.820 3.827 18.044 1.00 98.69 190 PHE A O 1
ATOM 1445 N N . TYR A 1 191 ? -6.186 5.738 19.031 1.00 98.38 191 TYR A N 1
ATOM 1446 C CA . TYR A 1 191 ? -6.445 6.594 17.872 1.00 98.38 191 TYR A CA 1
ATOM 1447 C C . TYR A 1 191 ? -5.161 6.738 17.055 1.00 98.38 191 TYR A C 1
ATOM 1449 O O . TYR A 1 191 ? -4.159 7.240 17.567 1.00 98.38 191 TYR A O 1
ATOM 1457 N N . LEU A 1 192 ? -5.201 6.284 15.805 1.00 98.38 192 LEU A N 1
ATOM 1458 C CA . LEU A 1 192 ? -4.056 6.210 14.904 1.00 98.38 192 LEU A CA 1
ATOM 1459 C C . LEU A 1 192 ? -4.291 7.128 13.697 1.00 98.38 192 LEU A C 1
ATOM 1461 O O . LEU A 1 192 ? -5.130 6.841 12.846 1.00 98.38 192 LEU A O 1
ATOM 1465 N N . LEU A 1 193 ? -3.562 8.244 13.659 1.00 97.25 193 LEU A N 1
ATOM 1466 C CA . LEU A 1 193 ? -3.754 9.342 12.704 1.00 97.25 193 LEU A CA 1
ATOM 1467 C C . LEU A 1 193 ? -2.771 9.223 11.534 1.00 97.25 193 LEU A C 1
ATOM 1469 O O . LEU A 1 193 ? -1.654 8.723 11.707 1.00 97.25 193 LEU A O 1
ATOM 1473 N N . HIS A 1 194 ? -3.169 9.670 10.346 1.00 95.12 194 HIS A N 1
ATOM 1474 C CA . HIS A 1 194 ? -2.331 9.633 9.149 1.00 95.12 194 HIS A CA 1
ATOM 1475 C C . HIS A 1 194 ? -1.480 10.908 8.992 1.00 95.12 194 HIS A C 1
ATOM 1477 O O . HIS A 1 194 ? -1.637 11.903 9.699 1.00 95.12 194 HIS A O 1
ATOM 1483 N N . GLY A 1 195 ? -0.527 10.869 8.056 1.00 91.88 195 GLY A N 1
ATOM 1484 C CA . GLY A 1 195 ? 0.279 12.030 7.664 1.00 91.88 195 GLY A CA 1
ATOM 1485 C C . GLY A 1 195 ? -0.386 12.882 6.577 1.00 91.88 195 GLY A C 1
ATOM 1486 O O . GLY A 1 195 ? -1.476 12.576 6.096 1.00 91.88 195 GLY A O 1
ATOM 1487 N N . GLY A 1 196 ? 0.290 13.949 6.145 1.00 89.12 196 GLY A N 1
ATOM 1488 C CA . GLY A 1 196 ? -0.198 14.792 5.048 1.00 89.12 196 GLY A CA 1
ATOM 1489 C C . GLY A 1 196 ? -0.393 14.001 3.747 1.00 89.12 196 GLY A C 1
ATOM 1490 O O . GLY A 1 196 ? 0.479 13.231 3.358 1.00 89.12 196 GLY A O 1
ATOM 1491 N N . GLY A 1 197 ? -1.533 14.200 3.079 1.00 86.38 197 GLY A N 1
ATOM 1492 C CA . GLY A 1 197 ? -1.903 13.487 1.846 1.00 86.38 197 GLY A CA 1
ATOM 1493 C C . GLY A 1 197 ? -2.600 12.138 2.061 1.00 86.38 197 GLY A C 1
ATOM 1494 O O . GLY A 1 197 ? -3.143 11.596 1.100 1.00 86.38 197 GLY A O 1
ATOM 1495 N N . GLY A 1 198 ? -2.621 11.632 3.299 1.00 91.50 198 GLY A N 1
ATOM 1496 C CA . GLY A 1 198 ? -3.363 10.433 3.680 1.00 91.50 198 GLY A CA 1
ATOM 1497 C C . GLY A 1 198 ? -4.851 10.684 3.937 1.00 91.50 198 GLY A C 1
ATOM 1498 O O . GLY A 1 198 ? -5.352 11.803 3.801 1.00 91.50 198 GLY A O 1
ATOM 1499 N N . ASP A 1 199 ? -5.536 9.615 4.330 1.00 94.75 199 ASP A N 1
ATOM 1500 C CA . ASP A 1 199 ? -6.953 9.562 4.696 1.00 94.75 199 ASP A CA 1
ATOM 1501 C C . ASP A 1 199 ? -7.214 8.337 5.604 1.00 94.75 199 ASP A C 1
ATOM 1503 O O . ASP A 1 199 ? -6.274 7.627 5.979 1.00 94.75 199 ASP A O 1
ATOM 1507 N N . GLU A 1 200 ? -8.474 8.072 5.975 1.00 94.88 200 GLU A N 1
ATOM 1508 C CA . GLU A 1 200 ? -8.826 7.043 6.969 1.00 94.88 200 GLU A CA 1
ATOM 1509 C C . GLU A 1 200 ? -8.471 5.599 6.571 1.00 94.88 200 GLU A C 1
ATOM 1511 O O . GLU A 1 200 ? -8.436 4.713 7.422 1.00 94.88 200 GLU A O 1
ATOM 1516 N N . ASP A 1 201 ? -8.210 5.352 5.287 1.00 94.56 201 ASP A N 1
ATOM 1517 C CA . ASP A 1 201 ? -7.907 4.030 4.732 1.00 94.56 201 ASP A CA 1
ATOM 1518 C C . ASP A 1 201 ? -6.396 3.715 4.762 1.00 94.56 201 ASP A C 1
ATOM 1520 O O . ASP A 1 201 ? -5.999 2.545 4.766 1.00 94.56 201 ASP A O 1
ATOM 1524 N N . ALA A 1 202 ? -5.542 4.743 4.863 1.00 94.56 202 ALA A N 1
ATOM 1525 C CA . ALA A 1 202 ? -4.088 4.643 4.701 1.00 94.56 202 ALA A CA 1
ATOM 1526 C C . ALA A 1 202 ? -3.423 3.641 5.661 1.00 94.56 202 ALA A C 1
ATOM 1528 O O . ALA A 1 202 ? -2.556 2.862 5.261 1.00 94.56 202 ALA A O 1
ATOM 1529 N N . TRP A 1 203 ? -3.840 3.612 6.929 1.00 96.31 203 TRP A N 1
ATOM 1530 C CA . TRP A 1 203 ? -3.264 2.695 7.917 1.00 96.31 203 TRP A CA 1
ATOM 1531 C C . TRP A 1 203 ? -3.659 1.236 7.698 1.00 96.31 203 TRP A C 1
ATOM 1533 O O . TRP A 1 203 ? -2.929 0.342 8.125 1.00 96.31 203 TRP A O 1
ATOM 1543 N N . THR A 1 204 ? -4.762 0.978 6.995 1.00 93.88 204 THR A N 1
ATOM 1544 C CA . THR A 1 204 ? -5.157 -0.392 6.653 1.00 93.88 204 THR A CA 1
ATOM 1545 C C . THR A 1 204 ? -4.474 -0.902 5.393 1.00 93.88 204 THR A C 1
ATOM 1547 O O . THR A 1 204 ? -4.047 -2.053 5.365 1.00 93.88 204 THR A O 1
ATOM 1550 N N . THR A 1 205 ?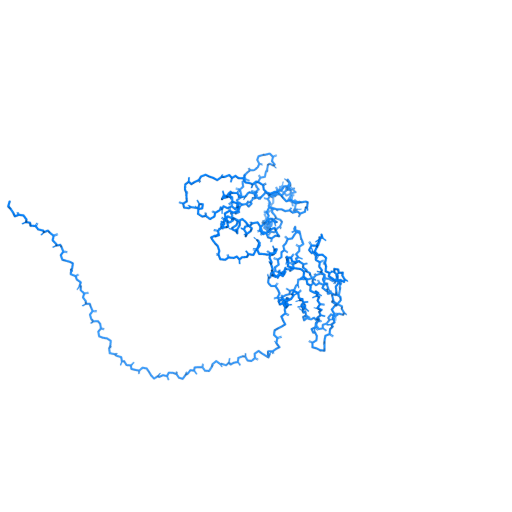 -4.297 -0.048 4.385 1.00 88.75 205 THR A N 1
ATOM 1551 C CA . THR A 1 205 ? -3.740 -0.447 3.086 1.00 88.75 205 THR A CA 1
ATOM 1552 C C . THR A 1 205 ? -2.218 -0.327 3.045 1.00 88.75 205 THR A C 1
ATOM 1554 O O . THR A 1 205 ? -1.526 -1.327 2.852 1.00 88.75 205 THR A O 1
ATOM 1557 N N . LEU A 1 206 ? -1.677 0.873 3.267 1.00 89.50 206 LEU A N 1
ATOM 1558 C CA . LEU A 1 206 ? -0.232 1.128 3.289 1.00 89.50 206 LEU A CA 1
ATOM 1559 C C . LEU A 1 206 ? 0.396 0.675 4.605 1.00 89.50 206 LEU A C 1
ATOM 1561 O O . LEU A 1 206 ? 1.441 0.033 4.610 1.00 89.50 206 LEU A O 1
ATOM 1565 N N . GLY A 1 207 ? -0.249 1.018 5.721 1.00 92.12 207 GLY A N 1
ATOM 1566 C CA . GLY A 1 207 ? 0.298 0.805 7.060 1.00 92.12 207 GLY A CA 1
ATOM 1567 C C . GLY A 1 207 ? 0.170 -0.623 7.589 1.00 92.12 207 GLY A C 1
ATOM 1568 O O . GLY A 1 207 ? 0.835 -0.951 8.568 1.00 92.12 207 GLY A O 1
ATOM 1569 N N . ARG A 1 208 ? -0.670 -1.467 6.967 1.00 94.25 208 ARG A N 1
ATOM 1570 C CA . ARG A 1 208 ? -0.906 -2.870 7.369 1.00 94.25 208 ARG A CA 1
ATOM 1571 C C . ARG A 1 208 ? -1.262 -3.031 8.854 1.00 94.25 208 ARG A C 1
ATOM 1573 O O . ARG A 1 208 ? -0.918 -4.028 9.491 1.00 94.25 208 ARG A O 1
ATOM 1580 N N . ALA A 1 209 ? -1.931 -2.029 9.428 1.00 97.38 209 ALA A N 1
ATOM 1581 C CA . ALA A 1 209 ? -2.267 -2.005 10.846 1.00 97.38 209 ALA A CA 1
ATOM 1582 C C . ALA A 1 209 ? -3.083 -3.235 11.293 1.00 97.38 209 ALA A C 1
ATOM 1584 O O . ALA A 1 209 ? -2.748 -3.773 12.348 1.00 97.38 209 ALA A O 1
ATOM 1585 N N . PRO A 1 210 ? -4.080 -3.740 10.531 1.00 97.62 210 PRO A N 1
ATOM 1586 C CA . PRO A 1 210 ? -4.813 -4.944 10.920 1.00 97.62 210 PRO A CA 1
ATOM 1587 C C . PRO A 1 210 ? -3.898 -6.159 11.114 1.00 97.62 210 PRO A C 1
ATOM 1589 O O . PRO A 1 210 ? -3.933 -6.781 12.173 1.00 97.62 210 PRO A O 1
ATOM 1592 N N . GLU A 1 211 ? -3.011 -6.454 10.157 1.00 96.75 211 GLU A N 1
ATOM 1593 C CA . GLU A 1 211 ? -2.098 -7.596 10.271 1.00 96.75 211 GLU A CA 1
ATOM 1594 C C . GLU A 1 211 ? -1.077 -7.415 11.391 1.00 96.75 211 GLU A C 1
ATOM 1596 O O . GLU A 1 211 ? -0.770 -8.368 12.107 1.00 96.75 211 GLU A O 1
ATOM 1601 N N . ILE A 1 212 ? -0.562 -6.197 11.577 1.00 97.19 212 ILE A N 1
ATOM 1602 C CA . ILE A 1 212 ? 0.346 -5.886 12.688 1.00 97.19 212 ILE A CA 1
ATOM 1603 C C . ILE A 1 212 ? -0.346 -6.151 14.024 1.00 97.19 212 ILE A C 1
ATOM 1605 O O . ILE A 1 212 ? 0.227 -6.812 14.894 1.00 97.19 212 ILE A O 1
ATOM 1609 N N . MET A 1 213 ? -1.576 -5.666 14.190 1.00 98.50 213 MET A N 1
ATOM 1610 C CA . MET A 1 213 ? -2.332 -5.835 15.426 1.00 98.50 213 MET A CA 1
ATOM 1611 C C . MET A 1 213 ? -2.664 -7.301 15.689 1.00 98.50 213 MET A C 1
ATOM 1613 O O . MET A 1 213 ? -2.391 -7.776 16.792 1.00 98.50 213 MET A O 1
ATOM 1617 N N . ASP A 1 214 ? -3.150 -8.036 14.687 1.00 98.38 214 ASP A N 1
ATOM 1618 C CA . ASP A 1 214 ? -3.424 -9.473 14.798 1.00 98.38 214 ASP A CA 1
ATOM 1619 C C . ASP A 1 214 ? -2.176 -10.240 15.251 1.00 98.38 214 ASP A C 1
ATOM 1621 O O . ASP A 1 214 ? -2.201 -10.989 16.232 1.00 98.38 214 ASP A O 1
ATOM 1625 N N . ASN A 1 215 ? -1.044 -9.995 14.585 1.00 97.19 215 ASN A N 1
ATOM 1626 C CA . ASN A 1 215 ? 0.214 -10.668 14.879 1.00 97.19 215 ASN A CA 1
ATOM 1627 C C . ASN A 1 215 ? 0.740 -10.334 16.280 1.00 97.19 215 ASN A C 1
ATOM 1629 O O . ASN A 1 215 ? 1.204 -11.228 16.991 1.00 97.19 215 ASN A O 1
ATOM 1633 N N . LEU A 1 216 ? 0.690 -9.065 16.694 1.00 97.69 216 LEU A N 1
ATOM 1634 C CA . LEU A 1 216 ? 1.160 -8.647 18.016 1.00 97.69 216 LEU A CA 1
ATOM 1635 C C . LEU A 1 216 ? 0.257 -9.166 19.139 1.00 97.69 216 LEU A C 1
ATOM 1637 O O . LEU A 1 216 ? 0.775 -9.573 20.182 1.00 97.69 216 LEU A O 1
ATOM 1641 N N . ILE A 1 217 ? -1.062 -9.179 18.934 1.00 98.00 217 ILE A N 1
ATOM 1642 C CA . ILE A 1 217 ? -2.034 -9.710 19.897 1.00 98.00 217 ILE A CA 1
ATOM 1643 C C . ILE A 1 217 ? -1.855 -11.223 20.045 1.00 98.00 217 ILE A C 1
ATOM 1645 O O . ILE A 1 217 ? -1.723 -11.710 21.167 1.00 98.00 217 ILE A O 1
ATOM 1649 N N . ALA A 1 218 ? -1.764 -11.965 18.937 1.00 97.31 218 ALA A N 1
ATOM 1650 C CA . ALA A 1 218 ? -1.557 -13.414 18.959 1.00 97.31 218 ALA A CA 1
ATOM 1651 C C . ALA A 1 218 ? -0.224 -13.814 19.619 1.00 97.31 218 ALA A C 1
ATOM 1653 O O . ALA A 1 218 ? -0.139 -14.844 20.284 1.00 97.31 218 ALA A O 1
ATOM 1654 N N . GLN A 1 219 ? 0.813 -12.981 19.485 1.00 96.38 219 GLN A N 1
ATOM 1655 C CA . GLN A 1 219 ? 2.106 -13.170 20.154 1.00 96.38 219 GLN A CA 1
ATOM 1656 C C . GLN A 1 219 ? 2.118 -12.711 21.623 1.00 96.38 219 GLN A C 1
ATOM 1658 O O . GLN A 1 219 ? 3.151 -12.832 22.281 1.00 96.38 219 GLN A O 1
ATOM 1663 N N . GLY A 1 220 ? 1.030 -12.127 22.137 1.00 97.31 220 GLY A N 1
ATOM 1664 C CA . GLY A 1 220 ? 0.977 -11.550 23.484 1.00 97.31 220 GLY A CA 1
ATOM 1665 C C . GLY A 1 220 ? 1.854 -10.304 23.673 1.00 97.31 220 GLY A C 1
ATOM 1666 O O . GLY A 1 220 ? 2.109 -9.897 24.805 1.00 97.31 220 GLY A O 1
ATOM 1667 N N . LYS A 1 221 ? 2.326 -9.692 22.580 1.00 97.69 221 LYS A N 1
ATOM 1668 C CA . LYS A 1 221 ? 3.171 -8.484 22.588 1.00 97.69 221 LYS A CA 1
ATOM 1669 C C . LYS A 1 221 ? 2.360 -7.190 22.626 1.00 97.69 221 LYS A C 1
ATOM 1671 O O . LYS A 1 221 ? 2.895 -6.151 23.001 1.00 97.69 221 LYS A O 1
ATOM 1676 N N . ALA A 1 222 ? 1.080 -7.251 22.267 1.00 98.12 222 ALA A N 1
ATOM 1677 C CA . ALA A 1 222 ? 0.123 -6.165 22.434 1.00 98.12 222 ALA A CA 1
ATOM 1678 C C . ALA A 1 222 ? -1.121 -6.665 23.175 1.00 98.12 222 ALA A C 1
ATOM 1680 O O . ALA A 1 222 ? -1.559 -7.800 22.992 1.00 98.12 222 ALA A O 1
ATOM 1681 N N . LYS A 1 223 ? -1.713 -5.802 24.007 1.00 98.00 223 LYS A N 1
ATOM 1682 C CA . LYS A 1 223 ? -3.036 -6.073 24.583 1.00 98.00 223 LYS A CA 1
ATOM 1683 C C . LYS A 1 223 ? -4.091 -5.997 23.470 1.00 98.00 223 LYS A C 1
ATOM 1685 O O . LYS A 1 223 ? -3.985 -5.090 22.644 1.00 98.00 223 LYS A O 1
ATOM 1690 N N . PRO A 1 224 ? -5.129 -6.853 23.474 1.00 98.44 224 PRO A N 1
ATOM 1691 C CA . PRO A 1 224 ? -6.297 -6.647 22.625 1.00 98.44 224 PRO A CA 1
ATOM 1692 C C . PRO A 1 224 ? -6.843 -5.226 22.805 1.00 98.44 224 PRO A C 1
ATOM 1694 O O . PRO A 1 224 ? -7.082 -4.790 23.935 1.00 98.44 224 PRO A O 1
ATOM 1697 N N . MET A 1 225 ? -6.999 -4.489 21.708 1.00 98.81 225 MET A N 1
ATOM 1698 C CA . MET A 1 225 ? -7.424 -3.089 21.719 1.00 98.81 225 MET A CA 1
ATOM 1699 C C . MET A 1 225 ? -8.188 -2.737 20.448 1.00 98.81 225 MET A C 1
ATOM 1701 O O . MET A 1 225 ? -7.984 -3.360 19.408 1.00 98.81 225 MET A O 1
ATOM 1705 N N . ILE A 1 226 ? -9.045 -1.725 20.541 1.00 98.88 226 ILE A N 1
ATOM 1706 C CA . ILE A 1 226 ? -9.707 -1.122 19.384 1.00 98.88 226 ILE A CA 1
ATOM 1707 C C . ILE A 1 226 ? -8.744 -0.099 18.781 1.00 98.88 226 ILE A C 1
ATOM 1709 O O . ILE A 1 226 ? -8.192 0.717 19.522 1.00 98.88 226 ILE A O 1
ATOM 1713 N N . VAL A 1 227 ? -8.567 -0.105 17.460 1.00 98.88 227 VAL A N 1
ATOM 1714 C CA . VAL A 1 227 ? -7.787 0.928 16.760 1.00 98.88 227 VAL A CA 1
ATOM 1715 C C . VAL A 1 227 ? -8.723 1.748 15.885 1.00 98.88 227 VAL A C 1
ATOM 1717 O O . VAL A 1 227 ? -9.409 1.198 15.029 1.00 98.88 227 VAL A O 1
ATOM 1720 N N . VAL A 1 228 ? -8.771 3.057 16.113 1.00 98.75 228 VAL A N 1
ATOM 1721 C CA . VAL A 1 228 ? -9.612 3.995 15.363 1.00 98.75 228 VAL A CA 1
ATOM 1722 C C . VAL A 1 228 ? -8.721 4.804 14.430 1.00 98.75 228 VAL A C 1
ATOM 1724 O O . VAL A 1 228 ? -7.828 5.513 14.889 1.00 98.75 228 VAL A O 1
ATOM 1727 N N . MET A 1 229 ? -8.978 4.694 13.132 1.00 98.44 229 MET A N 1
ATOM 1728 C CA . MET A 1 229 ? -8.258 5.378 12.061 1.00 98.44 229 MET A CA 1
ATOM 1729 C C . MET A 1 229 ? -9.197 6.412 11.445 1.00 98.44 229 MET A C 1
ATOM 1731 O O . MET A 1 229 ? -10.202 6.072 10.816 1.00 98.44 229 MET A O 1
ATOM 1735 N N . THR A 1 230 ? -8.921 7.683 11.714 1.00 96.25 230 THR A N 1
ATOM 1736 C CA . THR A 1 230 ? -9.744 8.814 11.281 1.00 96.25 230 THR A CA 1
ATOM 1737 C C . THR A 1 230 ? -9.232 9.419 9.981 1.00 96.25 230 THR A C 1
ATOM 1739 O O . THR A 1 230 ? -8.143 9.106 9.517 1.00 96.25 230 THR A O 1
ATOM 1742 N N . ASN A 1 231 ? -10.053 10.272 9.371 1.00 94.38 231 ASN A N 1
ATOM 1743 C CA . ASN A 1 231 ? -9.616 11.176 8.316 1.00 94.38 231 ASN A CA 1
ATOM 1744 C C . ASN A 1 231 ? -9.396 12.558 8.945 1.00 94.38 231 ASN A C 1
ATOM 1746 O O . ASN A 1 231 ? -10.347 13.154 9.463 1.00 94.38 231 ASN A O 1
ATOM 1750 N N . GLU A 1 232 ? -8.179 13.090 8.915 1.00 91.06 232 GLU A N 1
ATOM 1751 C CA . GLU A 1 232 ? -7.871 14.404 9.496 1.00 91.06 232 GLU A CA 1
ATOM 1752 C C . GLU A 1 232 ? -8.105 15.576 8.524 1.00 91.06 232 GLU A C 1
ATOM 1754 O O . GLU A 1 232 ? -8.091 16.737 8.943 1.00 91.06 232 GLU A O 1
ATOM 1759 N N . ASN A 1 233 ? -8.410 15.305 7.249 1.00 91.88 233 ASN A N 1
ATOM 1760 C CA . ASN A 1 233 ? -8.740 16.330 6.257 1.00 91.88 233 ASN A CA 1
ATOM 1761 C C . ASN A 1 233 ? -10.164 16.858 6.505 1.00 91.88 233 ASN A C 1
ATOM 1763 O O . ASN A 1 233 ? -11.169 16.247 6.131 1.00 91.88 233 ASN A O 1
ATOM 1767 N N . SER A 1 234 ? -10.266 18.003 7.179 1.00 90.12 234 SER A N 1
ATOM 1768 C CA . SER A 1 234 ? -11.527 18.537 7.719 1.00 90.12 234 SER A CA 1
ATOM 1769 C C . SER A 1 234 ? -12.594 18.875 6.671 1.00 90.12 234 SER A C 1
ATOM 1771 O O . SER A 1 234 ? -13.777 18.934 7.007 1.00 90.12 234 SER A O 1
ATOM 1773 N N . ASN A 1 235 ? -12.195 19.066 5.415 1.00 88.88 235 ASN A N 1
ATOM 1774 C CA . ASN A 1 235 ? -13.070 19.317 4.271 1.00 88.88 235 ASN A CA 1
ATOM 1775 C C . ASN A 1 235 ? -13.579 18.037 3.583 1.00 88.88 235 ASN A C 1
ATOM 1777 O O . ASN A 1 235 ? -14.399 18.134 2.674 1.00 88.88 235 ASN A O 1
ATOM 1781 N N . GLN A 1 236 ? -13.125 16.854 4.002 1.00 89.06 236 GLN A N 1
ATOM 1782 C CA . GLN A 1 236 ? -13.496 15.577 3.395 1.00 89.06 236 GLN A CA 1
ATOM 1783 C C . GLN A 1 236 ? -14.488 14.797 4.262 1.00 89.06 236 GLN A C 1
ATOM 1785 O O . GLN A 1 236 ? -14.394 14.759 5.495 1.00 89.06 236 GLN A O 1
ATOM 1790 N N . ILE A 1 237 ? -15.435 14.130 3.595 1.00 90.44 237 ILE A N 1
ATOM 1791 C CA . ILE A 1 237 ? -16.382 13.205 4.235 1.00 90.44 237 ILE A CA 1
ATOM 1792 C C . ILE A 1 237 ? -15.827 11.776 4.336 1.00 90.44 237 ILE A C 1
ATOM 1794 O O . ILE A 1 237 ? -16.234 11.029 5.218 1.00 90.44 237 ILE A O 1
ATOM 1798 N N . ALA A 1 238 ? -14.911 11.392 3.449 1.00 91.38 238 ALA A N 1
ATOM 1799 C CA . ALA A 1 238 ? -14.262 10.086 3.381 1.00 91.38 238 ALA A CA 1
ATOM 1800 C C . ALA A 1 238 ? -13.064 10.175 2.420 1.00 91.38 238 ALA A C 1
ATOM 1802 O O . ALA A 1 238 ? -12.908 11.180 1.721 1.00 91.38 238 ALA A O 1
ATOM 1803 N N . ALA A 1 239 ? -12.271 9.109 2.342 1.00 88.00 239 ALA A N 1
ATOM 1804 C CA . ALA A 1 239 ? -11.234 8.939 1.339 1.00 88.00 239 ALA A CA 1
ATOM 1805 C C . ALA A 1 239 ? -11.795 9.164 -0.086 1.00 88.00 239 ALA A C 1
ATOM 1807 O O . ALA A 1 239 ? -12.906 8.716 -0.397 1.00 88.00 239 ALA A O 1
ATOM 1808 N N . PRO A 1 240 ? -11.021 9.799 -0.984 1.00 77.12 240 PRO A N 1
ATOM 1809 C CA . PRO A 1 240 ? -11.468 10.212 -2.319 1.00 77.12 240 PRO A CA 1
ATOM 1810 C C . PRO A 1 240 ? -11.750 9.043 -3.281 1.00 77.12 240 PRO A C 1
ATOM 1812 O O . PRO A 1 240 ? -12.189 9.257 -4.407 1.00 77.12 240 PRO A O 1
ATOM 1815 N N . SER A 1 241 ? -11.525 7.800 -2.848 1.00 69.31 241 SER A N 1
ATOM 1816 C CA . SER A 1 241 ? -11.899 6.578 -3.568 1.00 69.31 241 SER A CA 1
ATOM 1817 C C . SER A 1 241 ? -13.411 6.306 -3.575 1.00 69.31 241 SER A C 1
ATOM 1819 O O . SER A 1 241 ? -13.869 5.410 -4.285 1.00 69.31 241 SER A O 1
ATOM 1821 N N . VAL A 1 242 ? -14.205 7.063 -2.809 1.00 67.19 242 VAL A N 1
ATOM 1822 C CA . VAL A 1 242 ? -15.668 6.970 -2.835 1.00 67.19 242 VAL A CA 1
ATOM 1823 C C . VAL A 1 242 ? -16.204 7.775 -4.017 1.00 67.19 242 VAL A C 1
ATOM 1825 O O . VAL A 1 242 ? -16.153 9.003 -4.023 1.00 67.19 242 VAL A O 1
ATOM 1828 N N . VAL A 1 243 ? -16.739 7.073 -5.019 1.00 60.59 243 VAL A N 1
ATOM 1829 C CA . VAL A 1 243 ? -17.404 7.696 -6.171 1.00 60.59 243 VAL A CA 1
ATOM 1830 C C . VAL A 1 243 ? -18.553 8.566 -5.661 1.00 60.59 243 VAL A C 1
ATOM 1832 O O . VAL A 1 243 ? -19.473 8.070 -5.006 1.00 60.59 243 VAL A O 1
ATOM 1835 N N . ALA A 1 244 ? -18.493 9.867 -5.948 1.00 61.12 244 ALA A N 1
ATOM 1836 C CA . ALA A 1 244 ? -19.577 10.782 -5.619 1.00 61.12 244 ALA A CA 1
ATOM 1837 C C . ALA A 1 244 ? -20.881 10.326 -6.303 1.00 61.12 244 ALA A C 1
ATOM 1839 O O . ALA A 1 244 ? -20.828 9.768 -7.405 1.00 61.12 244 ALA A O 1
ATOM 1840 N N . PRO A 1 245 ? -22.058 10.570 -5.698 1.00 58.09 245 PRO A N 1
ATOM 1841 C CA . PRO A 1 245 ? -23.325 10.335 -6.375 1.00 58.09 245 PRO A CA 1
ATOM 1842 C C . PRO A 1 245 ? -23.323 11.017 -7.746 1.00 58.09 245 PRO A C 1
ATOM 1844 O O . PRO A 1 245 ? -22.918 12.177 -7.859 1.00 58.09 245 PRO A O 1
ATOM 1847 N N . LEU A 1 246 ? -23.770 10.302 -8.784 1.00 58.53 246 LEU A N 1
ATOM 1848 C CA . LEU A 1 246 ? -23.951 10.897 -10.107 1.00 58.53 246 LEU A CA 1
ATOM 1849 C C . LEU A 1 246 ? -24.832 12.147 -9.965 1.00 58.53 246 LEU A C 1
ATOM 1851 O O . LEU A 1 246 ? -25.812 12.101 -9.212 1.00 58.53 246 LEU A O 1
ATOM 1855 N N . PRO A 1 247 ? -24.526 13.254 -10.665 1.00 59.25 247 PRO A N 1
ATOM 1856 C CA . PRO A 1 247 ? -25.387 14.423 -10.635 1.00 59.25 247 PRO A CA 1
ATOM 1857 C C . PRO A 1 247 ? -26.788 13.999 -11.078 1.00 59.25 247 PRO A C 1
ATOM 1859 O O . PRO A 1 247 ? -26.994 13.562 -12.210 1.00 59.25 247 PRO A O 1
ATOM 1862 N N . THR A 1 248 ? -27.758 14.093 -10.169 1.00 55.94 248 THR A N 1
ATOM 1863 C CA . THR A 1 248 ? -29.159 13.870 -10.511 1.00 55.94 248 THR A CA 1
ATOM 1864 C C . THR A 1 248 ? -29.560 14.977 -11.474 1.00 55.94 248 THR A C 1
ATOM 1866 O O . THR A 1 248 ? -29.573 16.150 -11.097 1.00 55.94 248 THR A O 1
ATOM 1869 N N . SER A 1 249 ? -29.859 14.624 -12.720 1.00 50.97 249 SER A N 1
ATOM 1870 C CA . SER A 1 249 ? -30.404 15.528 -13.728 1.00 50.97 249 SER A CA 1
ATOM 1871 C C . SER A 1 249 ? -31.828 15.944 -13.342 1.00 50.97 249 SER A C 1
ATOM 1873 O O . SER A 1 249 ? -32.814 15.418 -13.845 1.00 50.97 249 SER A O 1
ATOM 1875 N N . GLY A 1 250 ? -31.941 16.886 -12.408 1.00 43.47 250 GLY A N 1
ATOM 1876 C CA . GLY A 1 250 ? -33.186 17.557 -12.052 1.00 43.47 250 GLY A CA 1
ATOM 1877 C C . GLY A 1 250 ? -33.049 19.057 -12.310 1.00 43.47 250 GLY A C 1
ATOM 1878 O O . GLY A 1 250 ? -32.088 19.657 -11.822 1.00 43.47 250 GLY A O 1
ATOM 1879 N N . PRO A 1 251 ? -33.957 19.695 -13.068 1.00 47.81 251 PRO A N 1
ATOM 1880 C CA . PRO A 1 251 ? -33.928 21.137 -13.237 1.00 47.81 251 PRO A CA 1
ATOM 1881 C C . PRO A 1 251 ? -34.330 21.796 -11.913 1.00 47.81 251 PRO A C 1
ATOM 1883 O O . PRO A 1 251 ? -35.496 21.793 -11.534 1.00 47.81 251 PRO A O 1
ATOM 1886 N N . GLY A 1 252 ? -33.343 22.360 -11.216 1.00 49.19 252 GLY A N 1
ATOM 1887 C CA . GLY A 1 252 ? -33.559 23.239 -10.070 1.00 49.19 252 GLY A CA 1
ATOM 1888 C C . GLY A 1 252 ? -33.187 22.628 -8.725 1.00 49.19 252 GLY A C 1
ATOM 1889 O O . GLY A 1 252 ? -34.053 22.211 -7.964 1.00 49.19 252 GLY A O 1
ATOM 1890 N N . ASN A 1 253 ? -31.901 22.679 -8.375 1.00 38.28 253 ASN A N 1
ATOM 1891 C CA . ASN A 1 253 ? -31.532 22.872 -6.976 1.00 38.28 253 ASN A CA 1
ATOM 1892 C C . ASN A 1 253 ? -30.185 23.617 -6.877 1.00 38.28 253 ASN A C 1
ATOM 1894 O O . ASN A 1 253 ? -29.144 23.021 -7.164 1.00 38.28 253 ASN A O 1
ATOM 1898 N N . PRO A 1 254 ? -30.160 24.912 -6.507 1.00 43.41 254 PRO A N 1
ATOM 1899 C CA . PRO A 1 254 ? -28.928 25.671 -6.329 1.00 43.41 254 PRO A CA 1
ATOM 1900 C C . PRO A 1 254 ? -28.313 25.341 -4.962 1.00 43.41 254 PRO A C 1
ATOM 1902 O O . PRO A 1 254 ? -28.265 26.173 -4.067 1.00 43.41 254 PRO A O 1
ATOM 1905 N N . MET A 1 255 ? -27.862 24.099 -4.797 1.00 40.16 255 MET A N 1
ATOM 1906 C CA . MET A 1 255 ? -27.009 23.658 -3.689 1.00 40.16 255 MET A CA 1
ATOM 1907 C C . MET A 1 255 ? -25.945 22.697 -4.237 1.00 40.16 255 MET A C 1
ATOM 1909 O O . MET A 1 255 ? -25.804 21.564 -3.794 1.00 40.16 255 MET A O 1
ATOM 1913 N N . GLN A 1 256 ? -25.199 23.146 -5.246 1.00 38.88 256 GLN A N 1
ATOM 1914 C CA . GLN A 1 256 ? -23.904 22.562 -5.609 1.00 38.88 256 GLN A CA 1
ATOM 1915 C C . GLN A 1 256 ? -22.838 23.646 -5.472 1.00 38.88 256 GLN A C 1
ATOM 1917 O O . GLN A 1 256 ? -22.268 24.137 -6.438 1.00 38.88 256 GLN A O 1
ATOM 1922 N N . GLY A 1 257 ? -22.626 24.063 -4.227 1.00 37.38 257 GLY A N 1
ATOM 1923 C CA . GLY A 1 257 ? -21.443 24.797 -3.816 1.00 37.38 257 GLY A CA 1
ATOM 1924 C C . GLY A 1 257 ? -20.580 23.863 -2.983 1.00 37.38 257 GLY A C 1
ATOM 1925 O O . GLY A 1 257 ? -20.904 23.596 -1.831 1.00 37.38 257 GLY A O 1
ATOM 1926 N N . THR A 1 258 ? -19.483 23.402 -3.582 1.00 38.41 258 THR A N 1
ATOM 1927 C CA . THR A 1 258 ? -18.286 22.928 -2.872 1.00 38.41 258 THR A CA 1
ATOM 1928 C C . THR A 1 258 ? -18.362 21.539 -2.223 1.00 38.41 258 THR A C 1
ATOM 1930 O O . THR A 1 258 ? -18.091 21.376 -1.039 1.00 38.41 258 THR A O 1
ATOM 1933 N N . ALA A 1 259 ? -18.605 20.500 -3.024 1.00 36.03 259 ALA A N 1
ATOM 1934 C CA . ALA A 1 259 ? -17.937 19.219 -2.784 1.00 36.03 259 ALA A CA 1
ATOM 1935 C C . ALA A 1 259 ? -16.594 19.258 -3.532 1.00 36.03 259 ALA A C 1
ATOM 1937 O O . ALA A 1 259 ? -16.496 18.815 -4.672 1.00 36.03 259 ALA A O 1
ATOM 1938 N N . MET A 1 260 ? -15.588 19.897 -2.930 1.00 34.06 260 MET A N 1
ATOM 1939 C CA . MET A 1 260 ? -14.202 19.737 -3.377 1.00 34.06 260 MET A CA 1
ATOM 1940 C C . MET A 1 260 ? -13.668 18.475 -2.701 1.00 34.06 260 MET A C 1
ATOM 1942 O O . MET A 1 260 ? -13.594 18.434 -1.472 1.00 34.06 260 MET A O 1
ATOM 1946 N N . LEU A 1 261 ? -13.396 17.451 -3.513 1.00 43.81 261 LEU A N 1
ATOM 1947 C CA . LEU A 1 261 ? -12.607 16.271 -3.143 1.00 43.81 261 LEU A CA 1
ATOM 1948 C C . LEU A 1 261 ? -11.198 16.683 -2.688 1.00 43.81 261 LEU A C 1
ATOM 1950 O O . LEU A 1 261 ? -10.663 17.650 -3.277 1.00 43.81 261 LEU A O 1
#

Radius of gyration: 28.59 Å; chains: 1; bounding box: 64×76×75 Å

pLDDT: mean 82.45, std 22.79, range [33.59, 98.88]